Protein AF-A0A2V5PXQ7-F1 (afdb_monomer_lite)

pLDDT: mean 73.61, std 28.72, range [24.03, 98.81]

Structure (mmCIF, N/CA/C/O backbone):
data_AF-A0A2V5PXQ7-F1
#
_entry.id   AF-A0A2V5PXQ7-F1
#
loop_
_atom_site.group_PDB
_atom_site.id
_atom_site.type_symbol
_atom_site.label_atom_id
_atom_site.label_alt_id
_atom_site.label_comp_id
_atom_site.label_asym_id
_atom_site.label_entity_id
_atom_site.label_seq_id
_atom_site.pdbx_PDB_ins_code
_atom_site.Cartn_x
_atom_site.Cartn_y
_atom_site.Cartn_z
_atom_site.occupancy
_atom_site.B_iso_or_equiv
_atom_site.auth_seq_id
_atom_site.auth_comp_id
_atom_site.auth_asym_id
_atom_site.auth_atom_id
_atom_site.pdbx_PDB_model_num
ATOM 1 N N . MET A 1 1 ? -18.844 -42.428 31.764 1.00 41.22 1 MET A N 1
ATOM 2 C CA . MET A 1 1 ? -19.204 -41.141 32.398 1.00 41.22 1 MET A CA 1
ATOM 3 C C . MET A 1 1 ? -19.562 -40.160 31.299 1.00 41.22 1 MET A C 1
ATOM 5 O O . MET A 1 1 ? -18.718 -39.919 30.449 1.00 41.22 1 MET A O 1
ATOM 9 N N . VAL A 1 2 ? -20.794 -39.651 31.284 1.00 34.34 2 VAL A N 1
ATOM 10 C CA . VAL A 1 2 ? -21.227 -38.590 30.359 1.00 34.34 2 VAL A CA 1
ATOM 11 C C . VAL A 1 2 ? -21.441 -37.337 31.196 1.00 34.34 2 VAL A C 1
ATOM 13 O O . VAL A 1 2 ? -22.248 -37.352 32.122 1.00 34.34 2 VAL A O 1
ATOM 16 N N . THR A 1 3 ? -20.690 -36.277 30.917 1.00 42.94 3 THR A N 1
ATOM 17 C CA . THR A 1 3 ? -20.816 -34.994 31.610 1.00 42.94 3 THR A CA 1
ATOM 18 C C . THR A 1 3 ? -21.881 -34.145 30.922 1.00 42.94 3 THR A C 1
ATOM 20 O O . THR A 1 3 ? -21.721 -33.729 29.776 1.00 42.94 3 THR A O 1
ATOM 23 N N . ALA A 1 4 ? -22.988 -33.883 31.618 1.00 47.09 4 ALA A N 1
ATOM 24 C CA . ALA A 1 4 ? -23.991 -32.936 31.143 1.00 47.09 4 ALA A CA 1
ATOM 25 C C . ALA A 1 4 ? -23.417 -31.509 31.166 1.00 47.09 4 ALA A C 1
ATOM 27 O O . ALA A 1 4 ? -22.780 -31.102 32.139 1.00 47.09 4 ALA A O 1
ATOM 28 N N . SER A 1 5 ? -23.637 -30.743 30.096 1.00 48.09 5 SER A N 1
ATOM 29 C CA . SER A 1 5 ? -23.255 -29.328 30.048 1.00 48.09 5 SER A CA 1
ATOM 30 C C . SER A 1 5 ? -24.106 -28.499 31.025 1.00 48.09 5 SER A C 1
ATOM 32 O O . SER A 1 5 ? -25.290 -28.800 31.194 1.00 48.09 5 SER A O 1
ATOM 34 N N . PRO A 1 6 ? -23.547 -27.453 31.663 1.00 53.66 6 PRO A N 1
ATOM 35 C CA . PRO A 1 6 ? -24.292 -26.632 32.613 1.00 53.66 6 PRO A CA 1
ATOM 36 C C . PRO A 1 6 ? -25.431 -25.853 31.927 1.00 53.66 6 PRO A C 1
ATOM 38 O O . PRO A 1 6 ? -25.311 -25.496 30.750 1.00 53.66 6 PRO A O 1
ATOM 41 N N . PRO A 1 7 ? -26.530 -25.554 32.646 1.00 58.03 7 PRO A N 1
ATOM 42 C CA . PRO A 1 7 ? -27.666 -24.831 32.087 1.00 58.03 7 PRO A CA 1
ATOM 43 C C . PRO A 1 7 ? -27.275 -23.411 31.659 1.00 58.03 7 PRO A C 1
ATOM 45 O O . PRO A 1 7 ? -26.633 -22.662 32.398 1.00 58.03 7 PRO A O 1
ATOM 48 N N . VAL A 1 8 ? -27.692 -23.029 30.452 1.00 65.88 8 VAL A N 1
ATOM 49 C CA . VAL A 1 8 ? -27.420 -21.704 29.882 1.00 65.88 8 VAL A CA 1
ATOM 50 C C . VAL A 1 8 ? -28.308 -20.659 30.562 1.00 65.88 8 VAL A C 1
ATOM 52 O O . VAL A 1 8 ? -29.518 -20.842 30.671 1.00 65.88 8 VAL A O 1
ATOM 55 N N . SER A 1 9 ? -27.714 -19.545 31.002 1.00 64.44 9 SER A N 1
ATOM 56 C CA . SER A 1 9 ? -28.433 -18.491 31.731 1.00 64.44 9 SER A CA 1
ATOM 57 C C . SER A 1 9 ? -29.642 -17.939 30.944 1.00 64.44 9 SER A C 1
ATOM 59 O O . SER A 1 9 ? -29.495 -17.636 29.752 1.00 64.44 9 SER A O 1
ATOM 61 N N . PRO A 1 10 ? -30.809 -17.710 31.587 1.00 57.19 10 PRO A N 1
ATOM 62 C CA . PRO A 1 10 ? -31.999 -17.157 30.932 1.00 57.19 10 PRO A CA 1
ATOM 63 C C . PRO A 1 10 ? -31.755 -15.842 30.177 1.00 57.19 10 PRO A C 1
ATOM 65 O O . PRO A 1 10 ? -32.370 -15.600 29.139 1.00 57.19 10 PRO A O 1
ATOM 68 N N . SER A 1 11 ? -30.817 -15.007 30.638 1.00 53.56 11 SER A N 1
ATOM 69 C CA . SER A 1 11 ? -30.462 -13.743 29.976 1.00 53.56 11 SER A CA 1
ATOM 70 C C . SER A 1 11 ? -29.689 -13.927 28.661 1.00 53.56 11 SER A C 1
ATOM 72 O O . SER A 1 11 ? -29.746 -13.058 27.789 1.00 53.56 11 SER A O 1
ATOM 74 N N . VAL A 1 12 ? -29.019 -15.069 28.467 1.00 59.03 12 VAL A N 1
ATOM 75 C CA . VAL A 1 12 ? -28.386 -15.448 27.192 1.00 59.03 12 VAL A CA 1
ATOM 76 C C . VAL A 1 12 ? -29.443 -15.969 26.217 1.00 59.03 12 VAL A C 1
ATOM 78 O O . VAL A 1 12 ? -29.479 -15.537 25.065 1.00 59.03 12 VAL A O 1
ATOM 81 N N . VAL A 1 13 ? -30.362 -16.816 26.693 1.00 59.62 13 VAL A N 1
ATOM 82 C CA . VAL A 1 13 ? -31.487 -17.335 25.892 1.00 59.62 13 VAL A CA 1
ATOM 83 C C . VAL A 1 13 ? -32.386 -16.193 25.398 1.00 59.62 13 VAL A C 1
ATOM 85 O O . VAL A 1 13 ? -32.709 -16.127 24.211 1.00 59.62 13 VAL A O 1
ATOM 88 N N . ALA A 1 14 ? -32.709 -15.228 26.266 1.00 46.31 14 ALA A N 1
ATOM 89 C CA . ALA A 1 14 ? -33.484 -14.042 25.903 1.00 46.31 14 ALA A CA 1
ATOM 90 C C . ALA A 1 14 ? -32.808 -13.196 24.804 1.00 46.31 14 ALA A C 1
ATOM 92 O O . ALA A 1 14 ? -33.478 -12.747 23.872 1.00 46.31 14 ALA A O 1
ATOM 93 N N . ARG A 1 15 ? -31.477 -13.018 24.860 1.00 47.19 15 ARG A N 1
ATOM 94 C CA . ARG A 1 15 ? -30.721 -12.288 23.824 1.00 47.19 15 ARG A CA 1
ATOM 95 C C . ARG A 1 15 ? -30.743 -13.001 22.470 1.00 47.19 15 ARG A C 1
ATOM 97 O O . ARG A 1 15 ? -30.913 -12.336 21.452 1.00 47.19 15 ARG A O 1
ATOM 104 N N . ILE A 1 16 ? -30.629 -14.330 22.445 1.00 45.53 16 ILE A N 1
ATOM 105 C CA . ILE A 1 16 ? -30.695 -15.119 21.202 1.00 45.53 16 ILE A CA 1
ATOM 106 C C . ILE A 1 16 ? -32.089 -15.003 20.558 1.00 45.53 16 ILE A C 1
ATOM 108 O O . ILE A 1 16 ? -32.198 -14.745 19.357 1.00 45.53 16 ILE A O 1
ATOM 112 N N . LEU A 1 17 ? -33.157 -15.102 21.356 1.00 34.84 17 LEU A N 1
ATOM 113 C CA . LEU A 1 17 ? -34.539 -15.003 20.869 1.00 34.84 17 LEU A CA 1
ATOM 114 C C . LEU A 1 17 ? -34.908 -13.600 20.349 1.00 34.84 17 LEU A C 1
ATOM 116 O O . LEU A 1 17 ? -35.675 -13.487 19.391 1.00 34.84 17 LEU A O 1
ATOM 120 N N . MET A 1 18 ? -34.346 -12.527 20.920 1.00 47.41 18 MET A N 1
ATOM 121 C CA . MET A 1 18 ? -34.554 -11.164 20.403 1.00 47.41 18 MET A CA 1
ATOM 122 C C . MET A 1 18 ? -33.857 -10.909 19.058 1.00 47.41 18 MET A C 1
ATOM 124 O O . MET A 1 18 ? -34.363 -10.122 18.259 1.00 47.41 18 MET A O 1
ATOM 128 N N . ILE A 1 19 ? -32.733 -11.580 18.778 1.00 43.72 19 ILE A N 1
ATOM 129 C CA . ILE A 1 19 ? -32.011 -11.436 17.503 1.00 43.72 19 ILE A CA 1
ATOM 130 C C . ILE A 1 19 ? -32.806 -12.065 16.350 1.00 43.72 19 ILE A C 1
ATOM 132 O O . ILE A 1 19 ? -32.938 -11.451 15.292 1.00 43.72 19 ILE A O 1
ATOM 136 N N . GLN A 1 20 ? -33.398 -13.248 16.550 1.00 37.34 20 GLN A N 1
ATOM 137 C CA . GLN A 1 20 ? -34.147 -13.925 15.482 1.00 37.34 20 GLN A CA 1
ATOM 138 C C . GLN A 1 20 ? -35.477 -13.236 15.128 1.00 37.34 20 GLN A C 1
ATOM 140 O O . GLN A 1 20 ? -35.887 -13.268 13.969 1.00 37.34 20 GLN A O 1
ATOM 145 N N . LYS A 1 21 ? -36.124 -12.539 16.074 1.00 37.91 21 LYS A N 1
ATOM 146 C CA . LYS A 1 21 ? -37.401 -11.841 15.820 1.00 37.91 21 LYS A CA 1
ATOM 147 C C . LYS A 1 21 ? -37.302 -10.568 14.964 1.00 37.91 21 LYS A C 1
ATOM 149 O O . LYS A 1 21 ? -38.338 -10.060 14.556 1.00 37.91 21 LYS A O 1
ATOM 154 N N . ARG A 1 22 ? -36.103 -10.047 14.666 1.00 40.66 22 ARG A N 1
ATOM 155 C CA . ARG A 1 22 ? -35.923 -8.827 13.842 1.00 40.66 22 ARG A CA 1
ATOM 156 C C . ARG A 1 22 ? -35.666 -9.075 12.349 1.00 40.66 22 ARG A C 1
ATOM 158 O O . ARG A 1 22 ? -35.490 -8.112 11.612 1.00 40.66 22 ARG A O 1
ATOM 165 N N . ILE A 1 23 ? -35.636 -10.329 11.892 1.00 37.41 23 ILE A N 1
ATOM 166 C CA . ILE A 1 23 ? -35.283 -10.680 10.499 1.00 37.41 23 ILE A CA 1
ATOM 167 C C . ILE A 1 23 ? -36.521 -10.857 9.586 1.00 37.41 23 ILE A C 1
ATOM 169 O O . ILE A 1 23 ? -36.371 -11.039 8.381 1.00 37.41 23 ILE A O 1
ATOM 173 N N . VAL A 1 24 ? -37.752 -10.738 10.107 1.00 41.38 24 VAL A N 1
ATOM 174 C CA . VAL A 1 24 ? -38.989 -10.979 9.332 1.00 41.38 24 VAL A CA 1
ATOM 175 C C . VAL A 1 24 ? -39.979 -9.808 9.419 1.00 41.38 24 VAL A C 1
ATOM 177 O O . VAL A 1 24 ? -40.793 -9.778 10.330 1.00 41.38 24 VAL A O 1
ATOM 180 N N . THR A 1 25 ? -39.883 -8.885 8.448 1.00 33.81 25 THR A N 1
ATOM 181 C CA . THR A 1 25 ? -40.904 -7.961 7.866 1.00 33.81 25 THR A CA 1
ATOM 182 C C . THR A 1 25 ? -40.123 -7.010 6.937 1.00 33.81 25 THR A C 1
ATOM 184 O O . THR A 1 25 ? -39.241 -6.312 7.423 1.00 33.81 25 THR A O 1
ATOM 187 N N . CYS A 1 26 ? -40.179 -7.090 5.601 1.00 31.59 26 CYS A N 1
ATOM 188 C CA . CYS A 1 26 ? -41.296 -6.818 4.676 1.00 31.59 26 CYS A CA 1
ATOM 189 C C . CYS A 1 26 ? -41.720 -5.334 4.636 1.00 31.59 26 CYS A C 1
ATOM 191 O O . CYS A 1 26 ? -42.011 -4.772 5.685 1.00 31.59 26 CYS A O 1
ATOM 193 N N . GLY A 1 27 ? -41.833 -4.746 3.434 1.00 28.56 27 GLY A N 1
ATOM 194 C CA . GLY A 1 27 ? -42.639 -3.534 3.215 1.00 28.56 27 GLY A CA 1
ATOM 195 C C . GLY A 1 27 ? -41.963 -2.374 2.476 1.00 28.56 27 GLY A C 1
ATOM 196 O O . GLY A 1 27 ? -41.186 -1.620 3.047 1.00 28.56 27 GLY A O 1
ATOM 197 N N . THR A 1 28 ? -42.339 -2.217 1.211 1.00 35.16 28 THR A N 1
ATOM 198 C CA . THR A 1 28 ? -42.225 -1.043 0.328 1.00 35.16 28 THR A CA 1
ATOM 199 C C . THR A 1 28 ? -42.587 0.299 0.989 1.00 35.16 28 THR A C 1
ATOM 201 O O . THR A 1 28 ? -43.577 0.343 1.712 1.00 35.16 28 THR A O 1
ATOM 204 N N . LEU A 1 29 ? -41.925 1.404 0.602 1.00 27.78 29 LEU A N 1
ATOM 205 C CA . LEU A 1 29 ? -42.605 2.649 0.181 1.00 27.78 29 LEU A CA 1
ATOM 206 C C . LEU A 1 29 ? -41.650 3.680 -0.455 1.00 27.78 29 LEU A C 1
ATOM 208 O O . LEU A 1 29 ? -40.493 3.809 -0.066 1.00 27.78 29 LEU A O 1
ATOM 212 N N . LEU A 1 30 ? -42.173 4.402 -1.449 1.00 30.48 30 LEU A N 1
ATOM 213 C CA . LEU A 1 30 ? -41.569 5.579 -2.080 1.00 30.48 30 LEU A CA 1
ATOM 214 C C . LEU A 1 30 ? -41.866 6.833 -1.246 1.00 30.48 30 LEU A C 1
ATOM 216 O O . LEU A 1 30 ? -42.989 6.984 -0.768 1.00 30.48 30 LEU A O 1
ATOM 220 N N . SER A 1 31 ? -40.941 7.793 -1.207 1.00 28.67 31 SER A N 1
ATOM 221 C CA . SER A 1 31 ? -41.304 9.205 -1.037 1.00 28.67 31 SER A CA 1
ATOM 222 C C . SER A 1 31 ? -40.361 10.106 -1.829 1.00 28.67 31 SER A C 1
ATOM 224 O O . SER A 1 31 ? -39.140 10.024 -1.695 1.00 28.67 31 SER A O 1
ATOM 226 N N . VAL A 1 32 ? -40.959 10.956 -2.658 1.00 29.00 32 VAL A N 1
ATOM 227 C CA . VAL A 1 32 ? -40.297 12.002 -3.443 1.00 29.00 32 VAL A CA 1
ATOM 228 C C . VAL A 1 32 ? -39.808 13.102 -2.497 1.00 29.00 32 VAL A C 1
ATOM 230 O O . VAL A 1 32 ? -40.495 13.410 -1.527 1.00 29.00 32 VAL A O 1
ATOM 233 N N . PHE A 1 33 ? -38.661 13.711 -2.795 1.00 26.27 33 PHE A N 1
ATOM 234 C CA . PHE A 1 33 ? -38.266 14.993 -2.212 1.00 26.27 33 PHE A CA 1
ATOM 235 C C . PHE A 1 33 ? -37.989 15.990 -3.334 1.00 26.27 33 PHE A C 1
ATOM 237 O O . PHE A 1 33 ? -37.122 15.761 -4.179 1.00 26.27 33 PHE A O 1
ATOM 244 N N . GLU A 1 34 ? -38.748 17.082 -3.334 1.00 27.19 34 GLU A N 1
ATOM 245 C CA . GLU A 1 34 ? -38.460 18.270 -4.131 1.00 27.19 34 GLU A CA 1
ATOM 246 C C . GLU A 1 34 ? -37.192 18.949 -3.595 1.00 27.19 34 GLU A C 1
ATOM 248 O O . GLU A 1 34 ? -36.978 19.032 -2.383 1.00 27.19 34 GLU A O 1
ATOM 253 N N . LEU A 1 35 ? -36.349 19.440 -4.504 1.00 26.53 35 LEU A N 1
ATOM 254 C CA . LEU A 1 35 ? -35.232 20.324 -4.185 1.00 26.53 35 LEU A CA 1
ATOM 255 C C . LEU A 1 35 ? -35.630 21.743 -4.576 1.00 26.53 35 LEU A C 1
ATOM 257 O O . LEU A 1 35 ? -35.668 22.066 -5.762 1.00 26.53 35 LEU A O 1
ATOM 261 N N . ASP A 1 36 ? -35.911 22.575 -3.578 1.00 25.61 36 ASP A N 1
ATOM 262 C CA . ASP A 1 36 ? -36.144 24.000 -3.793 1.00 25.61 36 ASP A CA 1
ATOM 263 C C . ASP A 1 36 ? -34.803 24.750 -3.889 1.00 25.61 36 ASP A C 1
ATOM 265 O O . ASP A 1 36 ? -33.873 24.519 -3.108 1.00 25.61 36 ASP A O 1
ATOM 269 N N . MET A 1 37 ? -34.684 25.636 -4.877 1.00 25.22 37 MET A N 1
ATOM 270 C CA . MET A 1 37 ? -33.464 26.389 -5.170 1.00 25.22 37 MET A CA 1
ATOM 271 C C . MET A 1 37 ? -33.568 27.810 -4.617 1.00 25.22 37 MET A C 1
ATOM 273 O O . MET A 1 37 ? -34.287 28.637 -5.172 1.00 25.22 37 MET A O 1
ATOM 277 N N . SER A 1 38 ? -32.747 28.156 -3.620 1.00 26.97 38 SER A N 1
ATOM 278 C CA . SER A 1 38 ? -32.532 29.559 -3.237 1.00 26.97 38 SER A CA 1
ATOM 279 C C . SER A 1 38 ? -31.091 30.006 -3.505 1.00 26.97 38 SER A C 1
ATOM 281 O O . SER A 1 38 ? -30.119 29.535 -2.918 1.00 26.97 38 SER A O 1
ATOM 283 N N . PHE A 1 39 ? -30.967 30.925 -4.460 1.00 24.62 39 PHE A N 1
ATOM 284 C CA . PHE A 1 39 ? -29.721 31.491 -4.971 1.00 24.62 39 PHE A CA 1
ATOM 285 C C . PHE A 1 39 ? -29.444 32.825 -4.262 1.00 24.62 39 PHE A C 1
ATOM 287 O O . PHE A 1 39 ? -30.279 33.726 -4.338 1.00 24.62 39 PHE A O 1
ATOM 294 N N . GLN A 1 40 ? -28.283 33.003 -3.618 1.00 29.81 40 GLN A N 1
ATOM 295 C CA . GLN A 1 40 ? -27.845 34.323 -3.137 1.00 29.81 40 GLN A CA 1
ATOM 296 C C . GLN A 1 40 ? -26.360 34.593 -3.422 1.00 29.81 40 GLN A C 1
ATOM 298 O O . GLN A 1 40 ? -25.488 33.759 -3.195 1.00 29.81 40 GLN A O 1
ATOM 303 N N . ASN A 1 41 ? -26.099 35.795 -3.945 1.00 28.45 41 ASN A N 1
ATOM 304 C CA . ASN A 1 41 ? -24.781 36.305 -4.325 1.00 28.45 41 ASN A CA 1
ATOM 305 C C . ASN A 1 41 ? -24.040 36.937 -3.135 1.00 28.45 41 ASN A C 1
ATOM 307 O O . ASN A 1 41 ? -24.652 37.642 -2.336 1.00 28.45 41 ASN A O 1
ATOM 311 N N . GLY A 1 42 ? -22.706 36.831 -3.117 1.00 28.62 42 GLY A N 1
ATOM 312 C CA . GLY A 1 42 ? -21.849 37.606 -2.211 1.00 28.62 42 GLY A CA 1
ATOM 313 C C . GLY A 1 42 ? -20.370 37.639 -2.624 1.00 28.62 42 GLY A C 1
ATOM 314 O O . GLY A 1 42 ? -19.662 36.647 -2.500 1.00 28.62 42 GLY A O 1
ATOM 315 N N . ARG A 1 43 ? -19.888 38.803 -3.083 1.00 25.89 43 ARG A N 1
ATOM 316 C CA . ARG A 1 43 ? -18.465 39.227 -2.990 1.00 25.89 43 ARG A CA 1
ATOM 317 C C . ARG A 1 43 ? -18.308 39.921 -1.607 1.00 25.89 43 ARG A C 1
ATOM 319 O O . ARG A 1 43 ? -19.326 40.348 -1.082 1.00 25.89 43 ARG A O 1
ATOM 326 N N . THR A 1 44 ? -17.183 40.140 -0.921 1.00 26.59 44 THR A N 1
ATOM 327 C CA . THR A 1 44 ? -15.718 40.145 -1.158 1.00 26.59 44 THR A CA 1
ATOM 328 C C . THR A 1 44 ? -15.011 39.541 0.099 1.00 26.59 44 THR A C 1
ATOM 330 O O . THR A 1 44 ? -15.698 38.975 0.937 1.00 26.59 44 THR A O 1
ATOM 333 N N . THR A 1 45 ? -13.691 39.549 0.367 1.00 25.72 45 THR A N 1
ATOM 334 C CA . THR A 1 45 ? -12.490 40.222 -0.195 1.00 25.72 45 THR A CA 1
ATOM 335 C C . THR A 1 45 ? -11.228 39.380 0.103 1.00 25.72 45 THR A C 1
ATOM 337 O O . THR A 1 45 ? -11.288 38.446 0.896 1.00 25.72 45 THR A O 1
ATOM 340 N N . ALA A 1 46 ? -10.065 39.722 -0.469 1.00 26.34 46 ALA A N 1
ATOM 341 C CA . ALA A 1 46 ? -8.778 39.109 -0.111 1.00 26.34 46 ALA A CA 1
ATOM 342 C C . ALA A 1 46 ? -8.126 39.751 1.134 1.00 26.34 46 ALA A C 1
ATOM 344 O O . ALA A 1 46 ? -8.114 40.974 1.258 1.00 26.34 46 ALA A O 1
ATOM 345 N N . LEU A 1 47 ? -7.473 38.938 1.975 1.00 26.17 47 LEU A N 1
ATOM 346 C CA . LEU A 1 47 ? -6.436 39.368 2.925 1.00 26.17 47 LEU A CA 1
ATOM 347 C C . LEU A 1 47 ? -5.180 38.493 2.760 1.00 26.17 47 LEU A C 1
ATOM 349 O O . LEU A 1 47 ? -5.265 37.343 2.331 1.00 26.17 47 LEU A O 1
ATOM 353 N N . ARG A 1 48 ? -3.998 39.044 3.063 1.00 24.03 48 ARG A N 1
ATOM 354 C CA . ARG A 1 48 ? -2.689 38.423 2.784 1.00 24.03 48 ARG A CA 1
ATOM 355 C C . ARG A 1 48 ? -1.822 38.331 4.048 1.00 24.03 48 ARG A C 1
ATOM 357 O O . ARG A 1 48 ? -1.629 39.354 4.692 1.00 24.03 48 ARG A O 1
ATOM 364 N N . LYS A 1 49 ? -1.139 37.178 4.193 1.00 25.86 49 LYS A N 1
ATOM 365 C CA . LYS A 1 49 ? 0.149 36.945 4.905 1.00 25.86 49 LYS A CA 1
ATOM 366 C C . LYS A 1 49 ? 0.152 36.980 6.456 1.00 25.86 49 LYS A C 1
ATOM 368 O O . LYS A 1 49 ? -0.728 37.610 7.027 1.00 25.86 49 LYS A O 1
ATOM 373 N N . PRO A 1 50 ? 1.212 36.450 7.127 1.00 33.28 50 PRO A N 1
ATOM 374 C CA . PRO A 1 50 ? 2.228 35.454 6.703 1.00 33.28 50 PRO A CA 1
ATOM 375 C C . PRO A 1 50 ? 2.468 34.296 7.717 1.00 33.28 50 PRO A C 1
ATOM 377 O O . PRO A 1 50 ? 1.969 34.322 8.834 1.00 33.28 50 PRO A O 1
ATOM 380 N N . GLY A 1 51 ? 3.315 33.326 7.337 1.00 26.70 51 GLY A N 1
ATOM 381 C CA . GLY A 1 51 ? 3.851 32.249 8.197 1.00 26.70 51 GLY A CA 1
ATOM 382 C C . GLY A 1 51 ? 4.052 30.969 7.377 1.00 26.70 51 GLY A C 1
ATOM 383 O O . GLY A 1 51 ? 3.109 30.220 7.179 1.00 26.70 51 GLY A O 1
ATOM 384 N N . VAL A 1 52 ? 5.150 30.811 6.631 1.00 27.58 52 VAL A N 1
ATOM 385 C CA . VAL A 1 52 ? 6.439 30.269 7.114 1.00 27.58 52 VAL A CA 1
ATOM 386 C C . VAL A 1 52 ? 6.252 28.964 7.896 1.00 27.58 52 VAL A C 1
ATOM 388 O O . VAL A 1 52 ? 6.073 28.977 9.107 1.00 27.58 52 VAL A O 1
ATOM 391 N N . PHE A 1 53 ? 6.355 27.850 7.175 1.00 27.69 53 PHE A N 1
ATOM 392 C CA . PHE A 1 53 ? 6.849 26.582 7.701 1.00 27.69 53 PHE A CA 1
ATOM 393 C C . PHE A 1 53 ? 7.948 26.112 6.748 1.00 27.69 53 PHE A C 1
ATOM 395 O O . PHE A 1 53 ? 7.775 26.161 5.528 1.00 27.69 53 PHE A O 1
ATOM 402 N N . GLU A 1 54 ? 9.100 25.745 7.298 1.00 28.23 54 GLU A N 1
ATOM 403 C CA . GLU A 1 54 ? 10.262 25.335 6.514 1.00 28.23 54 GLU A CA 1
ATOM 404 C C . GLU A 1 54 ? 10.045 23.917 5.974 1.00 28.23 54 GLU A C 1
ATOM 406 O O . GLU A 1 54 ? 9.661 23.007 6.709 1.00 28.23 54 GLU A O 1
ATOM 411 N N . GLY A 1 55 ? 10.259 23.733 4.670 1.00 27.50 55 GLY A N 1
ATOM 412 C CA . GLY A 1 55 ? 10.150 22.421 4.040 1.00 27.50 55 GLY A CA 1
ATOM 413 C C . GLY A 1 55 ? 11.297 21.511 4.474 1.00 27.50 55 GLY A C 1
ATOM 414 O O . GLY A 1 55 ? 12.455 21.927 4.475 1.00 27.50 55 GLY A O 1
ATOM 415 N N . CYS A 1 56 ? 10.989 20.256 4.804 1.00 32.28 56 CYS A N 1
ATOM 416 C CA . CYS A 1 56 ? 12.013 19.265 5.114 1.00 32.28 56 CYS A CA 1
ATOM 417 C C . CYS A 1 56 ? 12.802 18.918 3.836 1.00 32.28 56 CYS A C 1
ATOM 419 O O . CYS A 1 56 ? 12.270 18.330 2.893 1.00 32.28 56 CYS A O 1
ATOM 421 N N . CYS A 1 57 ? 14.070 19.327 3.775 1.00 33.66 57 CYS A N 1
ATOM 422 C CA . CYS A 1 57 ? 14.923 19.143 2.602 1.00 33.66 57 CYS A CA 1
ATOM 423 C C . CYS A 1 57 ? 15.488 17.717 2.508 1.00 33.66 57 CYS A C 1
ATOM 425 O O . CYS A 1 57 ? 16.634 17.472 2.877 1.00 33.66 57 CYS A O 1
ATOM 427 N N . CYS A 1 58 ? 14.718 16.804 1.914 1.00 35.94 58 CYS A N 1
ATOM 428 C CA . CYS A 1 58 ? 15.197 15.495 1.450 1.00 35.94 58 CYS A CA 1
ATOM 429 C C . CYS A 1 58 ? 14.997 15.320 -0.067 1.00 35.94 58 CYS A C 1
ATOM 431 O O . CYS A 1 58 ? 14.501 14.297 -0.523 1.00 35.94 58 CYS A O 1
ATOM 433 N N . ARG A 1 59 ? 15.381 16.326 -0.869 1.00 36.56 59 ARG A N 1
ATOM 434 C CA . ARG A 1 59 ? 15.433 16.213 -2.339 1.00 36.56 59 ARG A CA 1
ATOM 435 C C . ARG A 1 59 ? 16.885 16.156 -2.826 1.00 36.56 59 ARG A C 1
ATOM 437 O O . ARG A 1 59 ? 17.636 17.079 -2.502 1.00 36.56 59 ARG A O 1
ATOM 444 N N . PRO A 1 60 ? 17.293 15.149 -3.623 1.00 33.25 60 PRO A N 1
ATOM 445 C CA . PRO A 1 60 ? 18.583 15.183 -4.302 1.00 33.25 60 PRO A CA 1
ATOM 446 C C . PRO A 1 60 ? 18.647 16.359 -5.294 1.00 33.25 60 PRO A C 1
ATOM 448 O O . PRO A 1 60 ? 17.652 16.751 -5.911 1.00 33.25 60 PRO A O 1
ATOM 451 N N . VAL A 1 61 ? 19.831 16.961 -5.419 1.00 31.94 61 VAL A N 1
ATOM 452 C CA . VAL A 1 61 ? 20.044 18.208 -6.169 1.00 31.94 61 VAL A CA 1
ATOM 453 C C . VAL A 1 61 ? 19.974 17.958 -7.680 1.00 31.94 61 VAL A C 1
ATOM 455 O O . VAL A 1 61 ? 20.796 17.229 -8.232 1.00 31.94 61 VAL A O 1
ATOM 458 N N . ARG A 1 62 ? 19.031 18.611 -8.373 1.00 35.06 62 ARG A N 1
ATOM 459 C CA . ARG A 1 62 ? 18.935 18.587 -9.845 1.00 35.06 62 ARG A CA 1
ATOM 460 C C . ARG A 1 62 ? 19.920 19.581 -10.489 1.00 35.06 62 ARG A C 1
ATOM 462 O O . ARG A 1 62 ? 19.925 20.746 -10.087 1.00 35.06 62 ARG A O 1
ATOM 469 N N . PRO A 1 63 ? 20.675 19.201 -11.539 1.00 29.59 63 PRO A N 1
ATOM 470 C CA . PRO A 1 63 ? 21.328 20.159 -12.430 1.00 29.59 63 PRO A CA 1
ATOM 471 C C . PRO A 1 63 ? 20.286 20.895 -13.288 1.00 29.59 63 PRO A C 1
ATOM 473 O O . PRO A 1 63 ? 19.277 20.316 -13.691 1.00 29.59 63 PRO A O 1
ATOM 476 N N . ALA A 1 64 ? 20.531 22.167 -13.604 1.00 28.28 64 ALA A N 1
ATOM 477 C CA . ALA A 1 64 ? 19.631 22.951 -14.447 1.00 28.28 64 ALA A CA 1
ATOM 478 C C . ALA A 1 64 ? 19.759 22.568 -15.935 1.00 28.28 64 ALA A C 1
ATOM 480 O O . ALA A 1 64 ? 20.860 22.580 -16.485 1.00 28.28 64 ALA A O 1
ATOM 481 N N . SER A 1 65 ? 18.634 22.316 -16.610 1.00 34.59 65 SER A N 1
ATOM 482 C CA . SER A 1 65 ? 18.562 22.176 -18.071 1.00 34.59 65 SER A CA 1
ATOM 483 C C . SER A 1 65 ? 17.662 23.251 -18.694 1.00 34.59 65 SER A C 1
ATOM 485 O O . SER A 1 65 ? 16.758 23.803 -18.061 1.00 34.59 65 SER A O 1
ATOM 487 N N . GLN A 1 66 ? 17.983 23.635 -19.930 1.00 32.31 66 GLN A N 1
ATOM 488 C CA . GLN A 1 66 ? 17.450 24.838 -20.571 1.00 32.31 66 GLN A CA 1
ATOM 489 C C . GLN A 1 66 ? 16.036 24.630 -21.132 1.00 32.31 66 GLN A C 1
ATOM 491 O O . GLN A 1 66 ? 15.744 23.620 -21.772 1.00 32.31 66 GLN A O 1
ATOM 496 N N . ARG A 1 67 ? 15.166 25.632 -20.949 1.00 30.58 67 ARG A N 1
ATOM 497 C CA . ARG A 1 67 ? 13.808 25.645 -21.515 1.00 30.58 67 ARG A CA 1
ATOM 498 C C . ARG A 1 67 ? 13.855 25.702 -23.047 1.00 30.58 67 ARG A C 1
ATOM 500 O O . ARG A 1 67 ? 14.509 26.580 -23.604 1.00 30.58 67 ARG A O 1
ATOM 507 N N . ARG A 1 68 ? 13.061 24.859 -23.713 1.00 31.98 68 ARG A N 1
ATOM 508 C CA . ARG A 1 68 ? 12.575 25.101 -25.083 1.00 31.98 68 ARG A CA 1
ATOM 509 C C . ARG A 1 68 ? 11.066 25.342 -25.059 1.00 31.98 68 ARG A C 1
ATOM 511 O O . ARG A 1 68 ? 10.367 24.832 -24.189 1.00 31.98 68 ARG A O 1
ATOM 518 N N . LEU A 1 69 ? 10.606 26.187 -25.978 1.00 29.64 69 LEU A N 1
ATOM 519 C CA . LEU A 1 69 ? 9.209 26.604 -26.107 1.00 29.64 69 LEU A CA 1
ATOM 520 C C . LEU A 1 69 ? 8.374 25.506 -26.798 1.00 29.64 69 LEU A C 1
ATOM 522 O O . LEU A 1 69 ? 8.923 24.790 -27.637 1.00 29.64 69 LEU A O 1
ATOM 526 N N . PRO A 1 70 ? 7.073 25.372 -26.479 1.00 32.19 70 PRO A N 1
ATOM 527 C CA . PRO A 1 70 ? 6.191 24.414 -27.141 1.00 32.19 70 PRO A CA 1
ATOM 528 C C . PRO A 1 70 ? 5.783 24.877 -28.548 1.00 32.19 70 PRO A C 1
ATOM 530 O O . PRO A 1 70 ? 5.634 26.072 -28.806 1.00 32.19 70 PRO A O 1
ATOM 533 N N . VAL A 1 71 ? 5.554 23.907 -29.434 1.00 30.30 71 VAL A N 1
ATOM 534 C CA . VAL A 1 71 ? 4.952 24.083 -30.768 1.00 30.30 71 VAL A CA 1
ATOM 535 C C . VAL A 1 71 ? 3.479 23.631 -30.692 1.00 30.30 71 VAL A C 1
ATOM 537 O O . VAL A 1 71 ? 3.206 22.691 -29.941 1.00 30.30 71 VAL A O 1
ATOM 540 N N . PRO A 1 72 ? 2.518 24.275 -31.388 1.00 30.69 72 PRO A N 1
ATOM 541 C CA . PRO A 1 72 ? 1.099 23.929 -31.270 1.00 30.69 72 PRO A CA 1
ATOM 542 C C . PRO A 1 72 ? 0.754 22.564 -31.879 1.00 30.69 72 PRO A C 1
ATOM 544 O O . PRO A 1 72 ? 1.406 22.112 -32.818 1.00 30.69 72 PRO A O 1
ATOM 547 N N . VAL A 1 73 ? -0.315 21.951 -31.369 1.00 31.16 73 VAL A N 1
ATOM 548 C CA . VAL A 1 73 ? -0.909 20.704 -31.875 1.00 31.16 73 VAL A CA 1
ATOM 549 C C . VAL A 1 73 ? -2.276 21.035 -32.476 1.00 31.16 73 VAL A C 1
ATOM 551 O O . VAL A 1 73 ? -3.063 21.738 -31.839 1.00 31.16 73 VAL A O 1
ATOM 554 N N . GLU A 1 74 ? -2.560 20.547 -33.683 1.00 27.34 74 GLU A N 1
ATOM 555 C CA . GLU A 1 74 ? -3.890 20.654 -34.298 1.00 27.34 74 GLU A CA 1
ATOM 556 C C . GLU A 1 74 ? -4.845 19.595 -33.729 1.00 27.34 74 GLU A C 1
ATOM 558 O O . GLU A 1 74 ? -4.433 18.493 -33.367 1.00 27.34 74 GLU A O 1
ATOM 563 N N . ALA A 1 75 ? -6.127 19.943 -33.618 1.00 28.23 75 ALA A N 1
ATOM 564 C CA . ALA A 1 75 ? -7.140 19.103 -32.991 1.00 28.23 75 ALA A CA 1
ATOM 565 C C . ALA A 1 7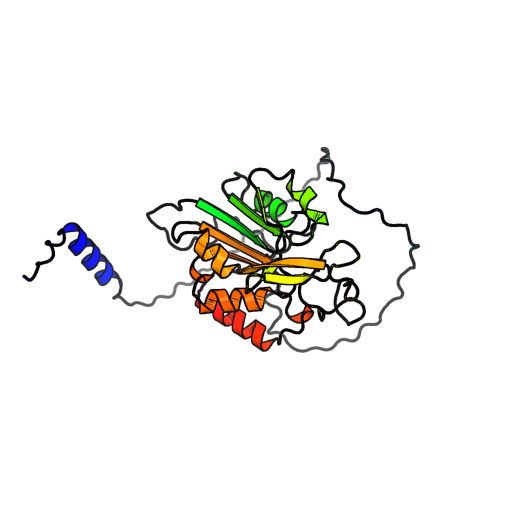5 ? -8.091 18.503 -34.032 1.00 28.23 75 ALA A C 1
ATOM 567 O O . ALA A 1 75 ? -8.761 19.247 -34.746 1.00 28.23 75 ALA A O 1
ATOM 568 N N . GLU A 1 76 ? -8.235 17.176 -34.039 1.00 27.61 76 GLU A N 1
ATOM 569 C CA . GLU A 1 76 ? -9.352 16.502 -34.705 1.00 27.61 76 GLU A CA 1
ATOM 570 C C . GLU A 1 76 ? -10.334 15.925 -33.681 1.00 27.61 76 GLU A C 1
ATOM 572 O O . GLU A 1 76 ? -9.966 15.260 -32.712 1.00 27.61 76 GLU A O 1
ATOM 577 N N . SER A 1 77 ? -11.616 16.205 -33.901 1.00 29.52 77 SER A N 1
ATOM 578 C CA . SER A 1 77 ? -12.725 15.730 -33.079 1.00 29.52 77 SER A CA 1
ATOM 579 C C . SER A 1 77 ? -13.203 14.355 -33.537 1.00 29.52 77 SER A C 1
ATOM 581 O O . SER A 1 77 ? -13.475 14.180 -34.724 1.00 29.52 77 SER A O 1
ATOM 583 N N . ASN A 1 78 ? -13.470 13.435 -32.606 1.00 31.23 78 ASN A N 1
ATOM 584 C CA . ASN A 1 78 ? -14.402 12.338 -32.870 1.00 31.23 78 ASN A CA 1
ATOM 585 C C . ASN A 1 78 ? -15.293 12.026 -31.660 1.00 31.23 78 ASN A C 1
ATOM 587 O O . ASN A 1 78 ? -14.826 11.894 -30.531 1.00 31.23 78 ASN A O 1
ATOM 591 N N . ASN A 1 79 ? -16.598 11.929 -31.926 1.00 34.03 79 ASN A N 1
ATOM 592 C CA . ASN A 1 79 ? -17.643 11.673 -30.936 1.00 34.03 79 ASN A CA 1
ATOM 593 C C . ASN A 1 79 ? -17.803 10.170 -30.671 1.00 34.03 79 ASN A C 1
ATOM 595 O O . ASN A 1 79 ? -17.843 9.387 -31.618 1.00 34.03 79 ASN A O 1
ATOM 599 N N . GLY A 1 80 ? -18.053 9.791 -29.410 1.00 28.58 80 GLY A N 1
ATOM 600 C CA . GLY A 1 80 ? -18.734 8.528 -29.097 1.00 28.58 80 GLY A CA 1
ATOM 601 C C . GLY A 1 80 ? -18.269 7.781 -27.844 1.00 28.58 80 GLY A C 1
ATOM 602 O O . GLY A 1 80 ? -17.439 6.884 -27.951 1.00 28.58 80 GLY A O 1
ATOM 603 N N . SER A 1 81 ? -18.868 8.076 -26.678 1.00 33.66 81 SER A N 1
ATOM 604 C CA . SER A 1 81 ? -19.335 7.079 -25.674 1.00 33.66 81 SER A CA 1
ATOM 605 C C . SER A 1 81 ? -19.769 7.729 -24.340 1.00 33.66 81 SER A C 1
ATOM 607 O O . SER A 1 81 ? -19.078 7.659 -23.325 1.00 33.66 81 SER A O 1
ATOM 609 N N . ASP A 1 82 ? -20.970 8.316 -24.306 1.00 37.81 82 ASP A N 1
ATOM 610 C CA . ASP A 1 82 ? -21.529 9.059 -23.153 1.00 37.81 82 ASP A CA 1
ATOM 611 C C . ASP A 1 82 ? -22.023 8.195 -21.962 1.00 37.81 82 ASP A C 1
ATOM 613 O O . ASP A 1 82 ? -23.049 8.477 -21.348 1.00 37.81 82 ASP A O 1
ATOM 617 N N . LEU A 1 83 ? -21.318 7.111 -21.610 1.00 37.03 83 LEU A N 1
ATOM 618 C CA . LEU A 1 83 ? -21.719 6.214 -20.505 1.00 37.03 83 LEU A CA 1
ATOM 619 C C . LEU A 1 83 ? -20.605 5.844 -19.507 1.00 37.03 83 LEU A C 1
ATOM 621 O O . LEU A 1 83 ? -20.840 5.032 -18.614 1.00 37.03 83 LEU A O 1
ATOM 625 N N . VAL A 1 84 ? -19.413 6.446 -19.613 1.00 37.41 84 VAL A N 1
ATOM 626 C CA . VAL A 1 84 ? -18.276 6.184 -18.692 1.00 37.41 84 VAL A CA 1
ATOM 627 C C . VAL A 1 84 ? -17.780 7.454 -17.971 1.00 37.41 84 VAL A C 1
ATOM 629 O O . VAL A 1 84 ? -17.109 7.371 -16.946 1.00 37.41 84 VAL A O 1
ATOM 632 N N . SER A 1 85 ? -18.165 8.647 -18.435 1.00 31.61 85 SER A N 1
ATOM 633 C CA . SER A 1 85 ? -17.668 9.946 -17.941 1.00 31.61 85 SER A CA 1
ATOM 634 C C . SER A 1 85 ? -18.157 10.358 -16.540 1.00 31.61 85 SER A C 1
ATOM 636 O O . SER A 1 85 ? -17.626 11.301 -15.952 1.00 31.61 85 SER A O 1
ATOM 638 N N . SER A 1 86 ? -19.143 9.662 -15.968 1.00 33.06 86 SER A N 1
ATOM 639 C CA . SER A 1 86 ? -19.794 10.025 -14.700 1.00 33.06 86 SER A CA 1
ATOM 640 C C . SER A 1 86 ? -19.065 9.566 -13.426 1.00 33.06 86 SER A C 1
ATOM 642 O O . SER A 1 86 ? -19.528 9.876 -12.330 1.00 33.06 86 SER A O 1
ATOM 644 N N . PHE A 1 87 ? -17.919 8.879 -13.535 1.00 40.22 87 PHE A N 1
ATOM 645 C CA . PHE A 1 87 ? -17.184 8.329 -12.381 1.00 40.22 87 PHE A CA 1
ATOM 646 C C . PHE A 1 87 ? -15.907 9.086 -11.964 1.00 40.22 87 PHE A C 1
ATOM 648 O O . PHE A 1 87 ? -15.276 8.689 -10.992 1.00 40.22 87 PHE A O 1
ATOM 655 N N . GLN A 1 88 ? -15.535 10.190 -12.625 1.00 37.97 88 GLN A N 1
ATOM 656 C CA . GLN A 1 88 ? -14.271 10.912 -12.355 1.00 37.97 88 GLN A CA 1
ATOM 657 C C . GLN A 1 88 ? -14.422 12.318 -11.736 1.00 37.97 88 GLN A C 1
ATOM 659 O O . GLN A 1 88 ? -13.482 13.111 -11.766 1.00 37.97 88 GLN A O 1
ATOM 664 N N . ARG A 1 89 ? -15.582 12.671 -11.160 1.00 35.47 89 ARG A N 1
ATOM 665 C CA . ARG A 1 89 ? -15.762 13.961 -10.456 1.00 35.47 89 ARG A CA 1
ATOM 666 C C . ARG A 1 89 ? -16.528 13.836 -9.141 1.00 35.47 89 ARG A C 1
ATOM 668 O O . ARG A 1 89 ? -17.698 14.192 -9.051 1.00 35.47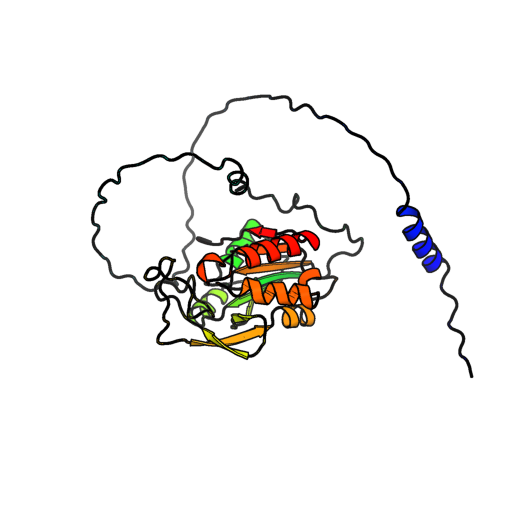 89 ARG A O 1
ATOM 675 N N . ALA A 1 90 ? -15.809 13.421 -8.102 1.00 31.88 90 ALA A N 1
ATOM 676 C CA . ALA A 1 90 ? -16.210 13.594 -6.705 1.00 31.88 90 ALA A CA 1
ATOM 677 C C . ALA A 1 90 ? -15.028 14.073 -5.836 1.00 31.88 90 ALA A C 1
ATOM 679 O O . ALA A 1 90 ? -14.806 13.580 -4.734 1.00 31.88 90 ALA A O 1
ATOM 680 N N . SER A 1 91 ? -14.263 15.055 -6.327 1.00 39.91 91 SER A N 1
ATOM 681 C CA . SER A 1 91 ? -13.194 15.722 -5.569 1.00 39.91 91 SER A CA 1
ATOM 682 C C . SER A 1 91 ? -13.770 16.689 -4.526 1.00 39.91 91 SER A C 1
ATOM 684 O O . SER A 1 91 ? -13.640 17.905 -4.644 1.00 39.91 91 SER A O 1
ATOM 686 N N . PHE A 1 92 ? -14.412 16.141 -3.497 1.00 35.56 92 PHE A N 1
ATOM 687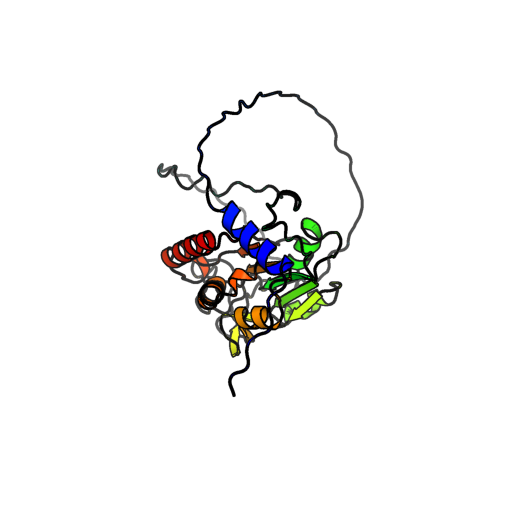 C CA . PHE A 1 92 ? -14.754 16.852 -2.269 1.00 35.56 92 PHE A CA 1
ATOM 688 C C . PHE A 1 92 ? -14.285 16.017 -1.075 1.00 35.56 92 PHE A C 1
ATOM 690 O O . PHE A 1 92 ? -14.561 14.816 -1.042 1.00 35.56 92 PHE A O 1
ATOM 697 N N . PRO A 1 93 ? -13.604 16.612 -0.077 1.00 40.47 93 PRO A N 1
ATOM 698 C CA . PRO A 1 93 ? -13.310 15.908 1.158 1.00 40.47 93 PRO A CA 1
ATOM 699 C C . PRO A 1 93 ? -14.634 15.663 1.885 1.00 40.47 93 PRO A C 1
ATOM 701 O O . PRO A 1 93 ? -15.200 16.572 2.490 1.00 40.47 93 PRO A O 1
ATOM 704 N N . ILE A 1 94 ? -15.144 14.434 1.800 1.00 40.12 94 ILE A N 1
ATOM 705 C CA . ILE A 1 94 ? -16.243 13.968 2.645 1.00 40.12 94 ILE A CA 1
ATOM 706 C C . ILE A 1 94 ? -15.710 14.034 4.083 1.00 40.12 94 ILE A C 1
ATOM 708 O O . ILE A 1 94 ? -14.777 13.288 4.395 1.00 40.12 94 ILE A O 1
ATOM 712 N N . PRO A 1 95 ? -16.218 14.930 4.953 1.00 41.38 95 PRO A N 1
ATOM 713 C CA . PRO A 1 95 ? -15.720 15.011 6.318 1.00 41.38 95 PRO A CA 1
ATOM 714 C C . PRO A 1 95 ? -15.925 13.656 6.999 1.00 41.38 95 PRO A C 1
ATOM 716 O O . PRO A 1 95 ? -16.941 12.999 6.791 1.00 41.38 95 PRO A O 1
ATOM 719 N N . PHE A 1 96 ? -14.973 13.223 7.825 1.00 46.75 96 PHE A N 1
ATOM 720 C CA . PHE A 1 96 ? -14.979 11.876 8.420 1.00 46.75 96 PHE A CA 1
ATOM 721 C C . PHE A 1 96 ? -16.288 11.537 9.170 1.00 46.75 96 PHE A C 1
ATOM 723 O O . PHE A 1 96 ? -16.677 10.375 9.258 1.00 46.75 96 PHE A O 1
ATOM 730 N N . SER A 1 97 ? -17.012 12.557 9.647 1.00 44.72 97 SER A N 1
ATOM 731 C CA . SER A 1 97 ? -18.342 12.464 10.261 1.00 44.72 97 SER A CA 1
ATOM 732 C C . SER A 1 97 ? -19.482 12.020 9.328 1.00 44.72 97 SER A C 1
ATOM 734 O O . SER A 1 97 ? -20.533 11.627 9.832 1.00 44.72 97 SER A O 1
ATOM 736 N N . SER A 1 98 ? -19.316 12.079 8.002 1.00 37.88 98 SER A N 1
ATOM 737 C CA . SER A 1 98 ? -20.339 11.709 7.010 1.00 37.88 98 SER A CA 1
ATOM 738 C C . SER A 1 98 ? -20.009 10.456 6.193 1.00 37.88 98 SER A C 1
ATOM 740 O O . SER A 1 98 ? -20.832 10.023 5.383 1.00 37.88 98 SER A O 1
ATOM 742 N N . ILE A 1 99 ? -18.872 9.801 6.448 1.00 50.06 99 ILE A N 1
ATOM 743 C CA . ILE A 1 99 ? -18.640 8.437 5.963 1.00 50.06 99 ILE A CA 1
ATOM 744 C C . ILE A 1 99 ? -19.507 7.486 6.814 1.00 50.06 99 ILE A C 1
ATOM 746 O O . ILE A 1 99 ? -19.364 7.479 8.039 1.00 50.06 99 ILE A O 1
ATOM 750 N N . PRO A 1 100 ? -20.420 6.683 6.228 1.00 37.56 100 PRO A N 1
ATOM 751 C CA . PRO A 1 100 ? -21.360 5.870 6.998 1.00 37.56 100 PRO A CA 1
ATOM 752 C C . PRO A 1 100 ? -20.640 4.744 7.754 1.00 37.56 100 PRO A C 1
ATOM 754 O O . PRO A 1 100 ? -20.393 3.656 7.223 1.00 37.56 100 PRO A O 1
ATOM 757 N N . MET A 1 101 ? -20.326 5.022 9.022 1.00 43.94 101 MET A N 1
ATOM 758 C CA . MET A 1 101 ? -19.612 4.132 9.932 1.00 43.94 101 MET A CA 1
ATOM 759 C C . MET A 1 101 ? -20.309 2.769 10.015 1.00 43.94 101 MET A C 1
ATOM 761 O O . MET A 1 101 ? -21.457 2.641 10.456 1.00 43.94 101 MET A O 1
ATOM 765 N N . ARG A 1 102 ? -19.612 1.724 9.560 1.00 47.19 102 ARG A N 1
ATOM 766 C CA . ARG A 1 102 ? -20.157 0.367 9.531 1.00 47.19 102 ARG A CA 1
ATOM 767 C C . ARG A 1 102 ? -20.319 -0.180 10.937 1.00 47.19 102 ARG A C 1
ATOM 769 O O . ARG A 1 102 ? -19.330 -0.415 11.616 1.00 47.19 102 ARG A O 1
ATOM 776 N N . TYR A 1 103 ? -21.574 -0.483 11.267 1.00 44.94 103 TYR A N 1
ATOM 777 C CA . TYR A 1 103 ? -22.046 -0.877 12.591 1.00 44.94 103 TYR A CA 1
ATOM 778 C C . TYR A 1 103 ? -21.810 0.207 13.649 1.00 44.94 103 TYR A C 1
ATOM 780 O O . TYR A 1 103 ? -20.686 0.480 14.050 1.00 44.94 103 TYR A O 1
ATOM 788 N N . HIS A 1 104 ? -22.906 0.702 14.230 1.00 44.34 104 HIS A N 1
ATOM 789 C CA . HIS A 1 104 ? -22.883 1.072 15.644 1.00 44.34 104 HIS A CA 1
ATOM 790 C C . HIS A 1 104 ? -22.652 -0.214 16.450 1.00 44.34 104 HIS A C 1
ATOM 792 O O . HIS A 1 104 ? -23.593 -0.862 16.918 1.00 44.34 104 HIS A O 1
ATOM 798 N N . SER A 1 105 ? -21.394 -0.635 16.566 1.00 48.97 105 SER A N 1
ATOM 799 C CA . SER A 1 105 ? -21.012 -1.599 17.579 1.00 48.97 105 SER A CA 1
ATOM 800 C C . SER A 1 105 ? -21.221 -0.924 18.931 1.00 48.97 105 SER A C 1
ATOM 802 O O . SER A 1 105 ? -20.580 0.066 19.261 1.00 48.97 105 SER A O 1
ATOM 804 N N . VAL A 1 106 ? -22.111 -1.490 19.749 1.00 59.47 106 VAL A N 1
ATOM 805 C CA . VAL A 1 106 ? -22.315 -1.074 21.155 1.00 59.47 106 VAL A CA 1
ATOM 806 C C . VAL A 1 106 ? -21.036 -1.296 21.997 1.00 59.47 106 VAL A C 1
ATOM 808 O O . VAL A 1 106 ? -20.947 -0.893 23.150 1.00 59.47 106 VAL A O 1
ATOM 811 N N . ILE A 1 107 ? -20.037 -1.952 21.402 1.00 61.44 107 ILE A N 1
ATOM 812 C CA . ILE A 1 107 ? -18.673 -2.116 21.889 1.00 61.44 107 ILE A CA 1
ATOM 813 C C . ILE A 1 107 ? -17.795 -1.101 21.129 1.00 61.44 107 ILE A C 1
ATOM 815 O O . ILE A 1 107 ? -17.752 -1.182 19.897 1.00 61.44 107 ILE A O 1
ATOM 819 N N . PRO A 1 108 ? -17.097 -0.173 21.808 1.00 76.25 108 PRO A N 1
ATOM 820 C CA . PRO A 1 108 ? -16.155 0.730 21.152 1.00 76.25 108 PRO A CA 1
ATOM 821 C C . PRO A 1 108 ? -14.940 -0.036 20.609 1.00 76.25 108 PRO A C 1
ATOM 823 O O . PRO A 1 108 ? -14.531 -1.059 21.167 1.00 76.25 108 PRO A O 1
ATOM 826 N N . TRP A 1 109 ? -14.340 0.478 19.534 1.00 86.62 109 TRP A N 1
ATOM 827 C CA . TRP A 1 109 ? -13.087 -0.050 18.990 1.00 86.62 109 TRP A CA 1
ATOM 828 C C . TRP A 1 109 ? -11.970 0.042 20.034 1.00 86.62 109 TRP A C 1
ATOM 830 O O . TRP A 1 109 ? -11.838 1.051 20.725 1.00 86.62 109 TRP A O 1
ATOM 840 N N . ARG A 1 110 ? -11.153 -1.009 20.155 1.00 88.31 110 ARG A N 1
ATOM 841 C CA . ARG A 1 110 ? -10.038 -1.047 21.115 1.00 88.31 110 ARG A CA 1
ATOM 842 C C . ARG A 1 110 ? -8.869 -0.173 20.675 1.00 88.31 110 ARG A C 1
ATOM 844 O O . ARG A 1 110 ? -8.188 0.385 21.527 1.00 88.31 110 ARG A O 1
ATOM 851 N N . ARG A 1 111 ? -8.623 -0.112 19.365 1.00 94.56 111 ARG A N 1
ATOM 852 C CA . ARG A 1 111 ? -7.517 0.597 18.709 1.00 94.56 111 ARG A CA 1
ATOM 853 C C . ARG A 1 111 ? -8.000 1.149 17.372 1.00 94.56 111 ARG A C 1
ATOM 855 O O . ARG A 1 111 ? -8.851 0.531 16.732 1.00 94.56 111 ARG A O 1
ATOM 862 N N . HIS A 1 112 ? -7.426 2.267 16.948 1.00 96.12 112 HIS A N 1
ATOM 863 C CA . HIS A 1 112 ? -7.564 2.800 15.594 1.00 96.12 112 HIS A CA 1
ATOM 864 C C . HIS A 1 112 ? -6.202 2.655 14.916 1.00 96.12 112 HIS A C 1
ATOM 866 O O . HIS A 1 112 ? -5.194 3.069 15.485 1.00 96.12 112 HIS A O 1
ATOM 872 N N . LEU A 1 113 ? -6.156 2.009 13.753 1.00 97.38 113 LEU A N 1
ATOM 873 C CA . LEU A 1 113 ? -4.910 1.639 13.087 1.00 97.38 113 LEU A CA 1
ATOM 874 C C . LEU A 1 113 ? -4.965 2.037 11.613 1.00 97.38 113 LEU A C 1
ATOM 876 O O . LEU A 1 113 ? -5.872 1.625 10.888 1.00 97.38 113 LEU A O 1
ATOM 880 N N . PHE A 1 114 ? -3.985 2.827 11.185 1.00 98.00 114 PHE A N 1
ATOM 881 C CA . PHE A 1 114 ? -3.735 3.142 9.785 1.00 98.00 114 PHE A CA 1
ATOM 882 C C . PHE A 1 114 ? -2.523 2.328 9.335 1.00 98.00 114 PHE A C 1
ATOM 884 O O . PHE A 1 114 ? -1.424 2.474 9.877 1.00 98.00 114 PHE A O 1
ATOM 891 N N . VAL A 1 115 ? -2.749 1.414 8.395 1.00 98.62 115 VAL A N 1
ATOM 892 C CA . VAL A 1 115 ? -1.693 0.629 7.754 1.00 98.62 115 VAL A CA 1
ATOM 893 C C . VAL A 1 115 ? -1.437 1.250 6.395 1.00 98.62 115 VAL A C 1
ATOM 895 O O . VAL A 1 115 ? -2.324 1.270 5.550 1.00 98.62 115 VAL A O 1
ATOM 898 N N . ASP A 1 116 ? -0.240 1.777 6.215 1.00 98.50 116 ASP A N 1
ATOM 899 C CA . ASP A 1 116 ? 0.177 2.582 5.075 1.00 98.50 116 ASP A CA 1
ATOM 900 C C . ASP A 1 116 ? 1.177 1.774 4.247 1.00 98.50 116 ASP A C 1
ATOM 902 O O . ASP A 1 116 ? 2.265 1.459 4.715 1.00 98.50 116 ASP A O 1
ATOM 906 N N . CYS A 1 117 ? 0.784 1.321 3.061 1.00 98.62 117 CYS A N 1
ATOM 907 C CA . CYS A 1 117 ? 1.623 0.487 2.201 1.00 98.62 117 CYS A CA 1
ATOM 908 C C . CYS A 1 117 ? 2.119 1.305 1.007 1.00 98.62 117 CYS A C 1
ATOM 910 O O . CYS A 1 117 ? 1.285 1.892 0.317 1.00 98.62 117 CYS A O 1
ATOM 912 N N . GLY A 1 118 ? 3.444 1.326 0.802 1.00 97.75 118 GLY A N 1
ATOM 913 C CA . GLY A 1 118 ? 4.145 2.208 -0.141 1.00 97.75 118 GLY A CA 1
ATOM 914 C C . GLY A 1 118 ? 4.184 3.635 0.388 1.00 97.75 118 GLY A C 1
ATOM 915 O O . GLY A 1 118 ? 3.485 4.513 -0.102 1.00 97.75 118 GLY A O 1
ATOM 916 N N . GLY A 1 119 ? 4.893 3.856 1.489 1.00 96.12 119 GLY A N 1
ATOM 917 C CA . GLY A 1 119 ? 4.842 5.140 2.184 1.00 96.12 119 GLY A CA 1
ATOM 918 C C . GLY A 1 119 ? 5.647 6.271 1.528 1.00 96.12 119 GLY A C 1
ATOM 919 O O . GLY A 1 119 ? 5.414 7.431 1.879 1.00 96.12 119 GLY A O 1
ATOM 920 N N . HIS A 1 120 ? 6.581 5.945 0.623 1.00 95.88 120 HIS A N 1
ATOM 921 C CA . HIS A 1 120 ? 7.503 6.882 -0.034 1.00 95.88 120 HIS A CA 1
ATOM 922 C C . HIS A 1 120 ? 8.206 7.797 0.989 1.00 95.88 120 HIS A C 1
ATOM 924 O O . HIS A 1 120 ? 8.763 7.301 1.965 1.00 95.88 120 HIS A O 1
ATOM 930 N N . ASP A 1 121 ? 8.179 9.120 0.825 1.00 94.94 121 ASP A N 1
ATOM 931 C CA . ASP A 1 121 ? 8.782 10.085 1.755 1.00 94.94 121 ASP A CA 1
ATOM 932 C C . ASP A 1 121 ? 7.939 10.357 3.026 1.00 94.94 121 ASP A C 1
ATOM 934 O O . ASP A 1 121 ? 8.245 11.262 3.811 1.00 94.94 121 ASP A O 1
ATOM 938 N N . GLY A 1 122 ? 6.851 9.609 3.237 1.00 95.31 122 GLY A N 1
ATOM 939 C CA . GLY A 1 122 ? 5.897 9.793 4.333 1.00 95.31 122 GLY A CA 1
ATOM 940 C C . GLY A 1 122 ? 4.777 10.807 4.058 1.00 95.31 122 GLY A C 1
ATOM 941 O O . GLY A 1 122 ? 4.035 11.146 4.988 1.00 95.31 122 GLY A O 1
ATOM 942 N N . CYS A 1 123 ? 4.623 11.294 2.822 1.00 94.69 123 CYS A N 1
ATOM 943 C CA . CYS A 1 123 ? 3.532 12.184 2.405 1.00 94.69 123 CYS A CA 1
ATOM 944 C C . CYS A 1 123 ? 2.142 11.620 2.743 1.00 94.69 123 CYS A C 1
ATOM 946 O O . CYS A 1 123 ? 1.276 12.351 3.228 1.00 94.69 123 CYS A O 1
ATOM 948 N N . SER A 1 124 ? 1.947 10.304 2.602 1.00 95.44 124 SER A N 1
ATOM 949 C CA . SER A 1 124 ? 0.719 9.594 2.979 1.00 95.44 124 SER A CA 1
ATOM 950 C C . SER A 1 124 ? 0.373 9.768 4.461 1.00 95.44 124 SER A C 1
ATOM 952 O O . SER A 1 124 ? -0.768 10.082 4.804 1.00 95.44 124 SER A O 1
ATOM 954 N N . VAL A 1 125 ? 1.364 9.642 5.347 1.00 95.69 125 VAL A N 1
ATOM 955 C CA . VAL A 1 125 ? 1.218 9.824 6.798 1.00 95.69 125 VAL A CA 1
ATOM 956 C C . VAL A 1 125 ? 0.906 11.282 7.140 1.00 95.69 125 VAL A C 1
ATOM 958 O O . VAL A 1 125 ? 0.022 11.542 7.962 1.00 95.69 125 VAL A O 1
ATOM 961 N N . ARG A 1 126 ? 1.586 12.238 6.490 1.00 95.19 126 ARG A N 1
ATOM 962 C CA . ARG A 1 126 ? 1.339 13.681 6.670 1.00 95.19 126 ARG A CA 1
ATOM 963 C C . ARG A 1 126 ? -0.076 14.060 6.228 1.00 95.19 126 ARG A C 1
ATOM 965 O O . ARG A 1 126 ? -0.798 14.703 6.994 1.00 95.19 126 ARG A O 1
ATOM 972 N N . ARG A 1 127 ? -0.516 13.581 5.058 1.00 95.06 127 ARG A N 1
ATOM 973 C CA . ARG A 1 127 ? -1.894 13.734 4.573 1.00 95.06 127 ARG A CA 1
ATOM 974 C C . ARG A 1 127 ? -2.904 13.108 5.527 1.00 95.06 127 ARG A C 1
ATOM 976 O O . ARG A 1 127 ? -3.863 13.772 5.908 1.00 95.06 127 ARG A O 1
ATOM 983 N N . PHE A 1 128 ? -2.686 11.864 5.952 1.00 95.81 128 PHE A N 1
ATOM 984 C CA . PHE A 1 128 ? -3.617 11.157 6.829 1.00 95.81 128 PHE A CA 1
ATOM 985 C C . PHE A 1 128 ? -3.824 11.882 8.167 1.00 95.81 128 PHE A C 1
ATOM 987 O O . PHE A 1 128 ? -4.964 12.124 8.566 1.00 95.81 128 PHE A O 1
ATOM 994 N N . ARG A 1 129 ? -2.737 12.303 8.831 1.00 93.94 129 ARG A N 1
ATOM 995 C CA . ARG A 1 129 ? -2.811 13.090 10.076 1.00 93.94 129 ARG A CA 1
ATOM 996 C C . ARG A 1 129 ? -3.537 14.423 9.880 1.00 93.94 129 ARG A C 1
ATOM 998 O O . ARG A 1 129 ? -4.323 14.803 10.736 1.00 93.94 129 ARG A O 1
ATOM 1005 N N . LYS A 1 130 ? -3.306 15.129 8.771 1.00 93.88 130 LYS A N 1
ATOM 1006 C CA . LYS A 1 130 ? -3.946 16.426 8.503 1.00 93.88 130 LYS A CA 1
ATOM 1007 C C . LYS A 1 130 ? -5.441 16.298 8.180 1.00 93.88 130 LYS A C 1
ATOM 1009 O O . LYS A 1 130 ? -6.248 17.030 8.746 1.00 93.88 130 LYS A O 1
ATOM 1014 N N . ASP A 1 131 ? -5.792 15.400 7.263 1.00 93.50 131 ASP A N 1
ATOM 1015 C CA . ASP A 1 131 ? -7.123 15.352 6.646 1.00 93.50 131 ASP A CA 1
ATOM 1016 C C . ASP A 1 131 ? -8.099 14.415 7.397 1.00 93.50 131 ASP A C 1
ATOM 1018 O O . ASP A 1 131 ? -9.311 14.634 7.355 1.00 93.50 131 ASP A O 1
ATOM 1022 N N . PHE A 1 132 ? -7.597 13.377 8.085 1.00 93.81 132 PHE A N 1
ATOM 1023 C CA . PHE A 1 132 ? -8.416 12.297 8.668 1.00 93.81 132 PHE A CA 1
ATOM 1024 C C . PHE A 1 132 ? -8.196 12.067 10.173 1.00 93.81 132 PHE A C 1
ATOM 1026 O O . PHE A 1 132 ? -9.129 11.652 10.864 1.00 93.81 132 PHE A O 1
ATOM 1033 N N . ASP A 1 133 ? -6.998 12.342 10.700 1.00 94.56 133 ASP A N 1
ATOM 1034 C CA . ASP A 1 133 ? -6.659 12.139 12.117 1.00 94.56 133 ASP A CA 1
ATOM 1035 C C . ASP A 1 133 ? -5.965 13.349 12.788 1.00 94.56 133 ASP A C 1
ATOM 1037 O O . ASP A 1 133 ? -4.872 13.206 13.348 1.00 94.56 133 ASP A O 1
ATOM 1041 N N . PRO A 1 134 ? -6.594 14.544 12.787 1.00 92.12 134 PRO A N 1
ATOM 1042 C CA . PRO A 1 134 ? -6.004 15.762 13.359 1.00 92.12 134 PRO A CA 1
ATOM 1043 C C . PRO A 1 134 ? -5.832 15.706 14.886 1.00 92.12 134 PRO A C 1
ATOM 1045 O O . PRO A 1 134 ? -5.076 16.487 15.455 1.00 92.12 134 PRO A O 1
ATOM 1048 N N . GLU A 1 135 ? -6.519 14.777 15.556 1.00 91.69 135 GLU A N 1
ATOM 1049 C CA . GLU A 1 135 ? -6.401 14.516 16.997 1.00 91.69 135 GLU A CA 1
ATOM 1050 C C . GLU A 1 135 ? -5.342 13.448 17.338 1.00 91.69 135 GLU A C 1
ATOM 1052 O O . GLU A 1 135 ? -5.105 13.180 18.514 1.00 91.69 135 GLU A O 1
AT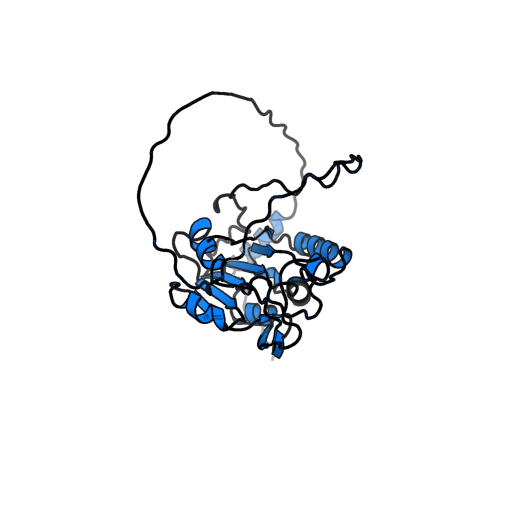OM 1057 N N . GLY A 1 136 ? -4.705 12.818 16.342 1.00 92.19 136 GLY A N 1
ATOM 1058 C CA . GLY A 1 136 ? -3.637 11.835 16.561 1.00 92.19 136 GLY A CA 1
ATOM 1059 C C . GLY A 1 136 ? -4.089 10.510 17.194 1.00 92.19 136 GLY A C 1
ATOM 1060 O O . GLY A 1 136 ? -3.303 9.863 17.885 1.00 92.19 136 GLY A O 1
ATOM 1061 N N . ARG A 1 137 ? -5.347 10.098 16.991 1.00 92.31 137 ARG A N 1
ATOM 1062 C CA . ARG A 1 137 ? -5.957 8.904 17.611 1.00 92.31 137 ARG A CA 1
ATOM 1063 C C . ARG A 1 137 ? -5.513 7.586 16.981 1.00 92.31 137 ARG A C 1
ATOM 1065 O O . ARG A 1 137 ? -5.710 6.536 17.594 1.00 92.31 137 ARG A O 1
ATOM 1072 N N . PHE A 1 138 ? -4.975 7.612 15.763 1.00 95.38 138 PHE A N 1
ATOM 1073 C CA . PHE A 1 138 ? -4.534 6.406 15.068 1.00 95.38 138 PHE A CA 1
ATOM 1074 C C . PHE A 1 138 ? -3.089 6.044 15.429 1.00 95.38 138 PHE A C 1
ATOM 1076 O O . PHE A 1 138 ? -2.175 6.872 15.372 1.00 95.38 138 PHE A O 1
ATOM 1083 N N . GLU A 1 139 ? -2.865 4.766 15.718 1.00 95.69 139 GLU A N 1
ATOM 1084 C CA . GLU A 1 139 ? -1.558 4.143 15.527 1.00 95.69 139 GLU A CA 1
ATOM 1085 C C . GLU A 1 139 ? -1.273 4.086 14.018 1.00 95.69 139 GLU A C 1
ATOM 1087 O O . GLU A 1 139 ? -2.165 3.740 13.238 1.00 95.69 139 GLU A O 1
ATOM 1092 N N . ILE A 1 140 ? -0.048 4.406 13.593 1.00 97.06 140 ILE A N 1
ATOM 1093 C CA . ILE A 1 140 ? 0.334 4.386 12.173 1.00 97.06 140 ILE A CA 1
ATOM 1094 C C . ILE A 1 140 ? 1.468 3.388 11.963 1.00 97.06 140 ILE A C 1
ATOM 1096 O O . ILE A 1 140 ? 2.495 3.452 12.638 1.00 97.06 140 ILE A O 1
ATOM 1100 N N . VAL A 1 141 ? 1.288 2.468 11.016 1.00 98.31 141 VAL A N 1
ATOM 1101 C CA . VAL A 1 141 ? 2.320 1.516 10.594 1.00 98.31 141 VAL A CA 1
ATOM 1102 C C . VAL A 1 141 ? 2.529 1.657 9.097 1.00 98.31 141 VAL A C 1
ATOM 1104 O O . VAL A 1 141 ? 1.618 1.349 8.333 1.00 98.31 141 VAL A O 1
ATOM 1107 N N . THR A 1 142 ? 3.728 2.071 8.698 1.00 98.38 142 THR A N 1
ATOM 1108 C CA . THR A 1 142 ? 4.087 2.263 7.291 1.00 98.38 142 THR A CA 1
ATOM 1109 C C . THR A 1 142 ? 5.004 1.146 6.809 1.00 98.38 142 THR A C 1
ATOM 1111 O O . THR A 1 142 ? 5.950 0.778 7.504 1.00 98.38 142 THR A O 1
ATOM 1114 N N . PHE A 1 143 ? 4.740 0.632 5.613 1.00 98.69 143 PHE A N 1
ATOM 1115 C CA . PHE A 1 143 ? 5.608 -0.259 4.858 1.00 98.69 143 PHE A CA 1
ATOM 1116 C C . PHE A 1 143 ? 6.260 0.520 3.720 1.00 98.69 143 PHE A C 1
ATOM 1118 O O . PHE A 1 143 ? 5.564 0.967 2.807 1.00 98.69 143 PHE A O 1
ATOM 1125 N N . GLU A 1 144 ? 7.583 0.657 3.772 1.00 98.12 144 GLU A N 1
ATOM 1126 C CA . GLU A 1 144 ? 8.371 1.304 2.722 1.00 98.12 144 GLU A CA 1
ATOM 1127 C C . GLU A 1 144 ? 9.685 0.527 2.502 1.00 98.12 144 GLU A C 1
ATOM 1129 O O . GLU A 1 144 ? 10.535 0.512 3.395 1.00 98.12 144 GLU A O 1
ATOM 1134 N N . PRO A 1 145 ? 9.862 -0.182 1.371 1.00 98.19 145 PRO A N 1
ATOM 1135 C CA . PRO A 1 145 ? 11.073 -0.959 1.097 1.00 98.19 145 PRO A CA 1
ATOM 1136 C C . PRO A 1 145 ? 12.323 -0.119 0.811 1.00 98.19 145 PRO A C 1
ATOM 1138 O O . PRO A 1 145 ? 13.434 -0.599 1.062 1.00 98.19 145 PRO A O 1
ATOM 1141 N N . ASN A 1 146 ? 12.185 1.091 0.260 1.00 97.00 146 ASN A N 1
ATOM 1142 C CA . ASN A 1 146 ? 13.325 1.890 -0.164 1.00 97.00 146 ASN A CA 1
ATOM 1143 C C . ASN A 1 146 ? 14.036 2.516 1.046 1.00 97.00 146 ASN A C 1
ATOM 1145 O O . ASN A 1 146 ? 13.567 3.475 1.661 1.00 97.00 146 ASN A O 1
ATOM 1149 N N . ALA A 1 147 ? 15.229 1.999 1.347 1.00 95.25 147 ALA A N 1
ATOM 1150 C CA . ALA A 1 147 ? 16.069 2.459 2.450 1.00 95.25 147 ALA A CA 1
ATOM 1151 C C . ALA A 1 147 ? 16.395 3.967 2.399 1.00 95.25 147 ALA A C 1
ATOM 1153 O O . ALA A 1 147 ? 16.657 4.559 3.445 1.00 95.25 147 ALA A O 1
ATOM 1154 N N . ALA A 1 148 ? 16.352 4.600 1.218 1.00 95.31 148 ALA A N 1
ATOM 1155 C CA . ALA A 1 148 ? 16.570 6.039 1.073 1.00 95.31 148 ALA A CA 1
ATOM 1156 C C . ALA A 1 148 ? 15.536 6.884 1.844 1.00 95.31 148 ALA A C 1
ATOM 1158 O O . ALA A 1 148 ? 15.883 7.951 2.351 1.00 95.31 148 ALA A O 1
ATOM 1159 N N . PHE A 1 149 ? 14.300 6.395 1.996 1.00 95.44 149 PHE A N 1
ATOM 1160 C CA . PHE A 1 149 ? 13.236 7.112 2.705 1.00 95.44 149 PHE A CA 1
ATOM 1161 C C . PHE A 1 149 ? 13.169 6.812 4.204 1.00 95.44 149 PHE A C 1
ATOM 1163 O O . PHE A 1 149 ? 12.456 7.505 4.926 1.00 95.44 149 PHE A O 1
ATOM 1170 N N . ALA A 1 150 ? 13.933 5.844 4.723 1.00 93.50 150 ALA A N 1
ATOM 1171 C CA . ALA A 1 150 ? 13.885 5.481 6.144 1.00 93.50 150 ALA A CA 1
ATOM 1172 C C . ALA A 1 150 ? 14.143 6.684 7.080 1.00 93.50 150 ALA A C 1
ATOM 1174 O O . ALA A 1 150 ? 13.545 6.786 8.153 1.00 93.50 150 ALA A O 1
ATOM 1175 N N . GLY A 1 151 ? 14.974 7.640 6.645 1.00 92.56 151 GLY A N 1
ATOM 1176 C CA . GLY A 1 151 ? 15.223 8.894 7.361 1.00 92.56 151 GLY A CA 1
ATOM 1177 C C . GLY A 1 151 ? 13.997 9.812 7.472 1.00 92.56 151 GLY A C 1
ATOM 1178 O O . GLY A 1 151 ? 13.811 10.437 8.517 1.00 92.56 151 GLY A O 1
ATOM 1179 N N . CYS A 1 152 ? 13.127 9.851 6.457 1.00 92.50 152 CYS A N 1
ATOM 1180 C CA . CYS A 1 152 ? 11.933 10.707 6.408 1.00 92.50 152 CYS A CA 1
ATOM 1181 C C . CYS A 1 152 ? 10.944 10.404 7.545 1.00 92.50 152 CYS A C 1
ATOM 1183 O O . CYS A 1 152 ? 10.271 11.298 8.057 1.00 92.50 152 CYS A O 1
ATOM 1185 N N . TYR A 1 153 ? 10.909 9.150 7.998 1.00 92.44 153 TYR A N 1
ATOM 1186 C CA . TYR A 1 153 ? 10.028 8.696 9.070 1.00 92.44 153 TYR A CA 1
ATOM 1187 C C . TYR A 1 153 ? 10.514 9.061 10.475 1.00 92.44 153 TYR A C 1
ATOM 1189 O O . TYR A 1 153 ? 9.702 9.142 11.396 1.00 92.44 153 TYR A O 1
ATOM 1197 N N . SER A 1 154 ? 11.810 9.331 10.662 1.00 87.31 154 SER A N 1
ATOM 1198 C CA . SER A 1 154 ? 12.395 9.607 11.987 1.00 87.31 154 SER A CA 1
ATOM 1199 C C . SER A 1 154 ? 11.745 10.790 12.724 1.00 87.31 154 SER A C 1
ATOM 1201 O O . SER A 1 154 ? 11.691 10.793 13.953 1.00 87.31 154 SER A O 1
ATOM 1203 N N . ALA A 1 155 ? 11.199 11.757 11.980 1.00 79.12 155 ALA A N 1
ATOM 1204 C CA . ALA A 1 155 ? 10.515 12.935 12.508 1.00 79.12 155 ALA A CA 1
ATOM 1205 C C . ALA A 1 155 ? 9.003 12.739 12.763 1.00 79.12 155 ALA A C 1
ATOM 1207 O O . ALA A 1 155 ? 8.355 13.646 13.286 1.00 79.12 155 ALA A O 1
ATOM 1208 N N . LEU A 1 156 ? 8.410 11.595 12.392 1.00 84.06 156 LEU A N 1
ATOM 1209 C CA . LEU A 1 156 ? 6.959 11.384 12.461 1.00 84.06 156 LEU A CA 1
ATOM 1210 C C . LEU A 1 156 ? 6.532 10.799 13.826 1.00 84.06 156 LEU A C 1
ATOM 1212 O O . LEU A 1 156 ? 6.903 9.667 14.158 1.00 84.06 156 LEU A O 1
ATOM 1216 N N . PRO A 1 157 ? 5.725 11.514 14.636 1.00 78.94 157 PRO A N 1
ATOM 1217 C CA . PRO A 1 157 ? 5.352 11.061 15.974 1.00 78.94 157 PRO A CA 1
ATOM 1218 C C . PRO A 1 157 ? 4.343 9.903 15.940 1.00 78.94 157 PRO A C 1
ATOM 1220 O O . PRO A 1 157 ? 3.339 9.929 15.220 1.00 78.94 157 PRO A O 1
ATOM 1223 N N . GLY A 1 158 ? 4.595 8.885 16.769 1.00 79.00 158 GLY A N 1
ATOM 1224 C CA . GLY A 1 158 ? 3.702 7.729 16.928 1.00 79.00 158 GLY A CA 1
ATOM 1225 C C . GLY A 1 158 ? 3.570 6.843 15.682 1.00 79.00 158 GLY A C 1
ATOM 1226 O O . GLY A 1 158 ? 2.603 6.089 15.581 1.00 79.00 158 GLY A O 1
ATOM 1227 N N . HIS A 1 159 ? 4.502 6.949 14.731 1.00 87.75 159 HIS A N 1
ATOM 1228 C CA . HIS A 1 159 ? 4.589 6.052 13.581 1.00 87.75 159 HIS A CA 1
ATOM 1229 C C . HIS A 1 159 ? 5.449 4.815 13.920 1.00 87.75 159 HIS A C 1
ATOM 1231 O O . HIS A 1 159 ? 6.301 4.852 14.811 1.00 87.75 159 HIS A O 1
ATOM 1237 N N . ARG A 1 160 ? 5.271 3.728 13.162 1.00 95.88 160 ARG A N 1
ATOM 1238 C CA . ARG A 1 160 ? 6.211 2.603 13.096 1.00 95.88 160 ARG A CA 1
ATOM 1239 C C . ARG A 1 160 ? 6.504 2.244 11.643 1.00 95.88 160 ARG A C 1
ATOM 1241 O O . ARG A 1 160 ? 5.646 1.673 10.973 1.00 95.88 160 ARG A O 1
ATOM 1248 N N . LEU A 1 161 ? 7.719 2.529 11.187 1.00 97.56 161 LEU A N 1
ATOM 1249 C CA . LEU A 1 161 ? 8.222 2.069 9.897 1.00 97.56 161 LEU A CA 1
ATOM 1250 C C . LEU A 1 161 ? 8.543 0.565 9.939 1.00 97.56 161 LEU A C 1
ATOM 1252 O O . LEU A 1 161 ? 9.136 0.061 10.895 1.00 97.56 161 LEU A O 1
ATOM 1256 N N . ILE A 1 162 ? 8.171 -0.146 8.878 1.00 98.19 162 ILE A N 1
ATOM 1257 C CA . ILE A 1 162 ? 8.593 -1.507 8.559 1.00 98.19 162 ILE A CA 1
ATOM 1258 C C . ILE A 1 162 ? 9.248 -1.450 7.178 1.00 98.19 162 ILE A C 1
ATOM 1260 O O . ILE A 1 162 ? 8.577 -1.223 6.174 1.00 98.19 162 ILE A O 1
ATOM 1264 N N . GLN A 1 163 ? 10.564 -1.654 7.126 1.00 97.88 163 GLN A N 1
ATOM 1265 C CA . GLN A 1 163 ? 11.332 -1.536 5.887 1.00 97.88 163 GLN A CA 1
ATOM 1266 C C . GLN A 1 163 ? 11.225 -2.815 5.036 1.00 97.88 163 GLN A C 1
ATOM 1268 O O . GLN A 1 163 ? 12.143 -3.636 4.989 1.00 97.88 163 GLN A O 1
ATOM 1273 N N . ALA A 1 164 ? 10.055 -3.024 4.430 1.00 98.62 164 ALA A N 1
ATOM 1274 C CA . ALA A 1 164 ? 9.736 -4.170 3.584 1.00 98.62 164 ALA A CA 1
ATOM 1275 C C . ALA A 1 164 ? 8.680 -3.798 2.534 1.00 98.62 164 ALA A C 1
ATOM 1277 O O . ALA A 1 164 ? 7.776 -3.010 2.812 1.00 98.62 164 ALA A O 1
ATOM 1278 N N . ALA A 1 165 ? 8.754 -4.413 1.352 1.00 98.69 165 ALA A N 1
ATOM 1279 C CA . ALA A 1 165 ? 7.728 -4.277 0.325 1.00 98.69 165 ALA A CA 1
ATOM 1280 C C . ALA A 1 165 ? 6.502 -5.123 0.689 1.00 98.69 165 ALA A C 1
ATOM 1282 O O . ALA A 1 165 ? 6.616 -6.249 1.181 1.00 98.69 165 ALA A O 1
ATOM 1283 N N . VAL A 1 166 ? 5.312 -4.600 0.422 1.00 98.75 166 VAL A N 1
ATOM 1284 C CA . VAL A 1 166 ? 4.059 -5.324 0.648 1.00 98.75 166 VAL A CA 1
ATOM 1285 C C . VAL A 1 166 ? 3.789 -6.288 -0.504 1.00 98.75 166 VAL A C 1
ATOM 1287 O O . VAL A 1 166 ? 3.930 -5.941 -1.673 1.00 98.75 166 VAL A O 1
ATOM 1290 N N . SER A 1 167 ? 3.449 -7.529 -0.162 1.00 98.62 167 SER A N 1
ATOM 1291 C CA . SER A 1 167 ? 3.341 -8.645 -1.099 1.00 98.62 167 SER A CA 1
ATOM 1292 C C . SER A 1 167 ? 2.286 -9.660 -0.638 1.00 98.62 167 SER A C 1
ATOM 1294 O O . SER A 1 167 ? 1.714 -9.560 0.452 1.00 98.62 167 SER A O 1
ATOM 1296 N N . ASP A 1 168 ? 2.025 -10.668 -1.469 1.00 98.44 168 ASP A N 1
ATOM 1297 C CA . ASP A 1 168 ? 1.180 -11.811 -1.124 1.00 98.44 168 ASP A CA 1
ATOM 1298 C C . ASP A 1 168 ? 1.946 -12.905 -0.353 1.00 98.44 168 ASP A C 1
ATOM 1300 O O . ASP A 1 168 ? 1.346 -13.895 0.070 1.00 98.44 168 ASP A O 1
ATOM 1304 N N . ARG A 1 169 ? 3.259 -12.746 -0.153 1.00 98.38 169 ARG A N 1
ATOM 1305 C CA . ARG A 1 169 ? 4.148 -13.720 0.493 1.00 98.38 169 ARG A CA 1
ATOM 1306 C C . ARG A 1 169 ? 5.327 -13.049 1.202 1.00 98.38 169 ARG A C 1
ATOM 1308 O O . ARG A 1 169 ? 5.857 -12.038 0.736 1.00 98.38 169 ARG A O 1
ATOM 1315 N N . ASP A 1 170 ? 5.762 -13.666 2.295 1.00 98.75 170 ASP A N 1
ATOM 1316 C CA . ASP A 1 170 ? 7.029 -13.331 2.944 1.00 98.75 170 ASP A CA 1
ATOM 1317 C C . ASP A 1 170 ? 8.207 -13.827 2.085 1.00 98.75 170 ASP A C 1
ATOM 1319 O O . ASP A 1 170 ? 8.116 -14.888 1.460 1.00 98.75 170 ASP A O 1
ATOM 1323 N N . GLY A 1 171 ? 9.319 -13.090 2.058 1.00 98.50 171 GLY A N 1
ATOM 1324 C CA . GLY A 1 171 ? 10.525 -13.504 1.336 1.00 98.50 171 GLY A CA 1
ATOM 1325 C C . GLY A 1 171 ? 11.489 -12.360 1.035 1.00 98.50 171 GLY A C 1
ATOM 1326 O O . GLY A 1 171 ? 11.413 -11.296 1.639 1.00 98.50 171 GLY A O 1
ATOM 1327 N N . ILE A 1 172 ? 12.393 -12.588 0.081 1.00 98.62 172 ILE A N 1
ATOM 1328 C CA . ILE A 1 172 ? 13.263 -11.565 -0.513 1.00 98.62 172 ILE A CA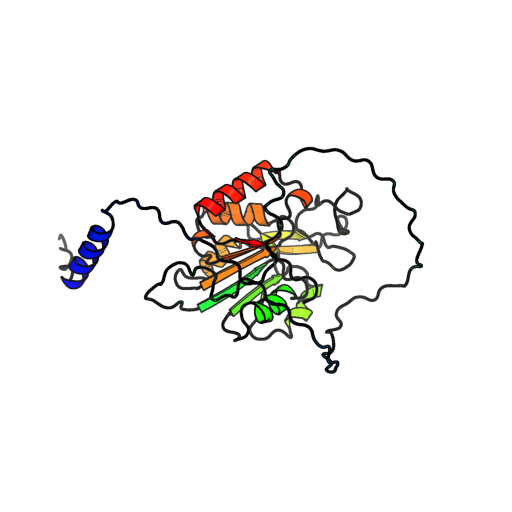 1
ATOM 1329 C C . ILE A 1 172 ? 12.969 -11.533 -2.012 1.00 98.62 172 ILE A C 1
ATOM 1331 O O . ILE A 1 172 ? 12.819 -12.596 -2.619 1.00 98.62 172 ILE A O 1
ATOM 1335 N N . GLN A 1 173 ? 12.843 -10.341 -2.594 1.00 98.50 173 GLN A N 1
ATOM 1336 C CA . GLN A 1 173 ? 12.553 -10.159 -4.021 1.00 98.50 173 GLN A CA 1
ATOM 1337 C C . GLN A 1 173 ? 13.344 -8.979 -4.605 1.00 98.50 173 GLN A C 1
ATOM 1339 O O . GLN A 1 173 ? 13.735 -8.063 -3.872 1.00 98.50 173 GLN A O 1
ATOM 1344 N N . ASP A 1 174 ? 13.538 -9.006 -5.928 1.00 98.50 174 ASP A N 1
ATOM 1345 C CA . ASP A 1 174 ? 13.990 -7.851 -6.708 1.00 98.50 174 ASP A CA 1
ATOM 1346 C C . ASP A 1 174 ? 13.020 -6.678 -6.493 1.00 98.50 174 ASP A C 1
ATOM 1348 O O . ASP A 1 174 ? 11.809 -6.814 -6.680 1.00 98.50 174 ASP A O 1
ATOM 1352 N N . PHE A 1 175 ? 13.564 -5.514 -6.154 1.00 98.31 175 PHE A N 1
ATOM 1353 C CA . PHE A 1 175 ? 12.856 -4.243 -6.121 1.00 98.31 175 PHE A CA 1
ATOM 1354 C C . PHE A 1 175 ? 13.553 -3.261 -7.049 1.00 98.31 175 PHE A C 1
ATOM 1356 O O . PHE A 1 175 ? 14.737 -2.947 -6.907 1.00 98.31 175 PHE A O 1
ATOM 1363 N N . PHE A 1 176 ? 12.802 -2.802 -8.034 1.00 97.50 176 PHE A N 1
ATOM 1364 C CA . PHE A 1 176 ? 13.268 -1.937 -9.092 1.00 97.50 176 PHE A CA 1
ATOM 1365 C C . PHE A 1 176 ? 12.974 -0.496 -8.689 1.00 97.50 176 PHE A C 1
ATOM 1367 O O . PHE A 1 176 ? 11.817 -0.118 -8.506 1.00 97.50 176 PHE A O 1
ATOM 1374 N N . LEU A 1 177 ? 14.030 0.290 -8.501 1.00 96.81 177 LEU A N 1
ATOM 1375 C CA . LEU A 1 177 ? 13.920 1.675 -8.056 1.00 96.81 177 LEU A CA 1
ATOM 1376 C C . LEU A 1 177 ? 13.592 2.592 -9.234 1.00 96.81 177 LEU A C 1
ATOM 1378 O O . LEU A 1 177 ? 14.168 2.435 -10.314 1.00 96.81 177 LEU A O 1
ATOM 1382 N N . ASP A 1 178 ? 12.713 3.568 -9.018 1.00 94.88 178 ASP A N 1
ATOM 1383 C CA . ASP A 1 178 ? 12.674 4.741 -9.889 1.00 94.88 178 ASP A CA 1
ATOM 1384 C C . ASP A 1 178 ? 13.948 5.592 -9.690 1.00 94.88 178 ASP A C 1
ATOM 1386 O O . ASP A 1 178 ? 14.478 5.712 -8.582 1.00 94.88 178 ASP A O 1
ATOM 1390 N N . ARG A 1 179 ? 14.470 6.136 -10.794 1.00 90.38 179 ARG A N 1
ATOM 1391 C CA . ARG A 1 179 ? 15.750 6.856 -10.872 1.00 90.38 179 ARG A CA 1
ATOM 1392 C C . ARG A 1 179 ? 15.638 8.373 -10.675 1.00 90.38 179 ARG A C 1
ATOM 1394 O O . ARG A 1 179 ? 16.678 9.022 -10.559 1.00 90.38 179 ARG A O 1
ATOM 1401 N N . GLU A 1 180 ? 14.440 8.955 -10.687 1.00 90.06 180 GLU A N 1
ATOM 1402 C CA . GLU A 1 180 ? 14.220 10.404 -10.580 1.00 90.06 180 GLU A CA 1
ATOM 1403 C C . GLU A 1 180 ? 13.990 10.847 -9.132 1.00 90.06 180 GLU A C 1
ATOM 1405 O O . GLU A 1 180 ? 14.685 11.746 -8.646 1.00 90.06 180 GLU A O 1
ATOM 1410 N N . ASP A 1 181 ? 13.036 10.228 -8.443 1.00 89.56 181 ASP A N 1
ATOM 1411 C CA . ASP A 1 181 ? 12.692 10.528 -7.047 1.00 89.56 181 ASP A CA 1
ATOM 1412 C C . ASP A 1 181 ? 12.161 9.313 -6.268 1.00 89.56 181 ASP A C 1
ATOM 1414 O O . ASP A 1 181 ? 11.746 9.448 -5.115 1.00 89.56 181 ASP A O 1
ATOM 1418 N N . GLY A 1 182 ? 12.228 8.115 -6.856 1.00 91.88 182 GLY A N 1
ATOM 1419 C CA . GLY A 1 182 ? 11.798 6.872 -6.218 1.00 91.88 182 GLY A CA 1
ATOM 1420 C C . GLY A 1 182 ? 10.279 6.685 -6.204 1.00 91.88 182 GLY A C 1
ATOM 1421 O O . GLY A 1 182 ? 9.830 5.591 -5.846 1.00 91.88 182 GLY A O 1
ATOM 1422 N N . ASP A 1 183 ? 9.510 7.700 -6.613 1.00 87.44 183 ASP A N 1
ATOM 1423 C CA . ASP A 1 183 ? 8.078 7.587 -6.862 1.00 87.44 183 ASP A CA 1
ATOM 1424 C C . ASP A 1 183 ? 7.876 6.617 -8.035 1.00 87.44 183 ASP A C 1
ATOM 1426 O O . ASP A 1 183 ? 8.551 6.680 -9.065 1.00 87.44 183 ASP A O 1
ATOM 1430 N N . GLY A 1 184 ? 7.025 5.615 -7.850 1.00 92.62 184 GLY A N 1
ATOM 1431 C CA . GLY A 1 184 ? 6.882 4.540 -8.823 1.00 92.62 184 GLY A CA 1
ATOM 1432 C C . GLY A 1 184 ? 7.876 3.372 -8.755 1.00 92.62 184 GLY A C 1
ATOM 1433 O O . GLY A 1 184 ? 7.836 2.522 -9.654 1.00 92.62 184 GLY A O 1
ATOM 1434 N N . SER A 1 185 ? 8.718 3.269 -7.720 1.00 96.44 185 SER A N 1
ATOM 1435 C CA . SER A 1 185 ? 9.534 2.064 -7.465 1.00 96.44 185 SER A CA 1
ATOM 1436 C C . SER A 1 185 ? 8.651 0.822 -7.234 1.00 96.44 185 SER A C 1
ATOM 1438 O O . SER A 1 185 ? 7.614 0.913 -6.584 1.00 96.44 185 SER A O 1
ATOM 1440 N N . THR A 1 186 ? 9.031 -0.353 -7.748 1.00 97.44 186 THR A N 1
ATOM 1441 C CA . THR A 1 186 ? 8.123 -1.519 -7.821 1.00 97.44 186 THR A CA 1
ATOM 1442 C C . THR A 1 186 ? 8.820 -2.883 -7.712 1.00 97.44 186 THR A C 1
ATOM 1444 O O . THR A 1 186 ? 10.005 -3.026 -7.996 1.00 97.44 186 THR A O 1
ATOM 1447 N N . LEU A 1 187 ? 8.061 -3.925 -7.356 1.00 97.88 187 LEU A N 1
ATOM 1448 C CA . LEU A 1 187 ? 8.462 -5.336 -7.490 1.00 97.88 187 LEU A CA 1
ATOM 1449 C C . LEU A 1 187 ? 8.371 -5.853 -8.948 1.00 97.88 187 LEU A C 1
ATOM 1451 O O . LEU A 1 187 ? 8.853 -6.943 -9.255 1.00 97.88 187 LEU A O 1
ATOM 1455 N N . PHE A 1 188 ? 7.748 -5.101 -9.862 1.00 96.38 188 PHE A N 1
ATOM 1456 C CA . PHE A 1 188 ? 7.447 -5.545 -11.227 1.00 96.38 188 PHE A CA 1
ATOM 1457 C C . PHE A 1 188 ? 8.479 -5.034 -12.244 1.00 96.38 188 PHE A C 1
ATOM 1459 O O . PHE A 1 188 ? 8.395 -3.906 -12.728 1.00 96.38 188 PHE A O 1
ATOM 1466 N N . ARG A 1 189 ? 9.418 -5.907 -12.645 1.00 94.81 189 ARG A N 1
ATOM 1467 C CA . ARG A 1 189 ? 10.460 -5.632 -13.665 1.00 94.81 189 ARG A CA 1
ATOM 1468 C C . ARG A 1 189 ? 9.905 -5.054 -14.974 1.00 94.81 189 ARG A C 1
ATOM 1470 O O . ARG A 1 189 ? 10.601 -4.320 -15.667 1.00 94.81 189 ARG A O 1
ATOM 1477 N N . ASN A 1 190 ? 8.685 -5.449 -15.333 1.00 92.81 190 ASN A N 1
ATOM 1478 C CA . ASN A 1 190 ? 7.996 -5.113 -16.576 1.00 92.81 190 ASN A CA 1
ATOM 1479 C C . ASN A 1 190 ? 6.975 -3.969 -16.429 1.00 92.81 190 ASN A C 1
ATOM 1481 O O . ASN A 1 190 ? 6.113 -3.835 -17.298 1.00 92.81 190 ASN A O 1
ATOM 1485 N N . LYS A 1 191 ? 7.032 -3.178 -15.347 1.00 94.38 191 LYS A N 1
ATOM 1486 C CA . LYS A 1 191 ? 6.243 -1.945 -15.237 1.00 94.38 191 LYS A CA 1
ATOM 1487 C C . LYS A 1 191 ? 6.569 -1.012 -16.409 1.00 94.38 191 LYS A C 1
ATOM 1489 O O . LYS A 1 191 ? 7.739 -0.788 -16.717 1.00 94.38 191 LYS A O 1
ATOM 1494 N N . LEU A 1 192 ? 5.533 -0.459 -17.035 1.00 91.69 192 LEU A N 1
ATOM 1495 C CA . LEU A 1 192 ? 5.646 0.526 -18.101 1.00 91.69 192 LEU A CA 1
ATOM 1496 C C . LEU A 1 192 ? 6.295 1.806 -17.565 1.00 91.69 192 LEU A C 1
ATOM 1498 O O . LEU A 1 192 ? 5.759 2.484 -16.688 1.00 91.69 192 LEU A O 1
ATOM 1502 N N . THR A 1 193 ? 7.445 2.128 -18.139 1.00 89.56 193 THR A N 1
ATOM 1503 C CA . THR A 1 193 ? 8.229 3.346 -17.925 1.00 89.56 193 THR A CA 1
ATOM 1504 C C . THR A 1 193 ? 7.966 4.356 -19.035 1.00 89.56 193 THR A C 1
ATOM 1506 O O . THR A 1 193 ? 7.369 4.022 -20.060 1.00 89.56 193 THR A O 1
ATOM 1509 N N . ARG A 1 194 ? 8.490 5.579 -18.899 1.00 88.12 194 ARG A N 1
ATOM 1510 C CA . ARG A 1 194 ? 8.426 6.608 -19.953 1.00 88.12 194 ARG A CA 1
ATOM 1511 C C . ARG A 1 194 ? 8.891 6.110 -21.332 1.00 88.12 194 ARG A C 1
ATOM 1513 O O . ARG A 1 194 ? 8.273 6.443 -22.338 1.00 88.12 194 ARG A O 1
ATOM 1520 N N . ASP A 1 195 ? 9.918 5.261 -21.370 1.00 86.06 195 ASP A N 1
ATOM 1521 C CA . ASP A 1 195 ? 10.485 4.701 -22.608 1.00 86.06 195 ASP A CA 1
ATOM 1522 C C . ASP A 1 195 ? 9.632 3.572 -23.222 1.00 86.06 195 ASP A C 1
ATOM 1524 O O . ASP A 1 195 ? 9.860 3.162 -24.358 1.00 86.06 195 ASP A O 1
ATOM 1528 N N . THR A 1 196 ? 8.649 3.055 -22.477 1.00 84.62 196 THR A N 1
ATOM 1529 C CA . THR A 1 196 ? 7.763 1.945 -22.876 1.00 84.62 196 THR A CA 1
ATOM 1530 C C . THR A 1 196 ? 6.275 2.325 -22.865 1.00 84.62 196 THR A C 1
ATOM 1532 O O . THR A 1 196 ? 5.414 1.455 -22.961 1.00 84.62 196 THR A O 1
ATOM 1535 N N . GLY A 1 197 ? 5.961 3.626 -22.809 1.00 82.81 197 GLY A N 1
ATOM 1536 C CA . GLY A 1 197 ? 4.592 4.155 -22.901 1.00 82.81 197 GLY A CA 1
ATOM 1537 C C . GLY A 1 197 ? 3.868 4.369 -21.566 1.00 82.81 197 GLY A C 1
ATOM 1538 O O . GLY A 1 197 ? 2.667 4.620 -21.571 1.00 82.81 197 GLY A O 1
ATOM 1539 N N . GLY A 1 198 ? 4.578 4.274 -20.440 1.00 85.25 198 GLY A N 1
ATOM 1540 C CA . GLY A 1 198 ? 4.083 4.588 -19.096 1.00 85.25 198 GLY A CA 1
ATOM 1541 C C . GLY A 1 198 ? 4.724 5.842 -18.489 1.00 85.25 198 GLY A C 1
ATOM 1542 O O . GLY A 1 198 ? 5.082 6.791 -19.189 1.00 85.25 198 GLY A O 1
ATOM 1543 N N . PHE A 1 199 ? 4.896 5.831 -17.166 1.00 80.50 199 PHE A N 1
ATOM 1544 C CA . PHE A 1 199 ? 5.452 6.936 -16.374 1.00 80.50 199 PHE A CA 1
ATOM 1545 C C . PHE A 1 199 ? 6.659 6.469 -15.542 1.00 80.50 199 PHE A C 1
ATOM 1547 O O . PHE A 1 199 ? 6.855 5.273 -15.340 1.00 80.50 199 PHE A O 1
ATOM 1554 N N . GLY A 1 200 ? 7.477 7.410 -15.064 1.00 83.56 200 GLY A N 1
ATOM 1555 C CA . GLY A 1 200 ? 8.684 7.106 -14.285 1.00 83.56 200 GLY A CA 1
ATOM 1556 C C . GLY A 1 200 ? 9.824 6.463 -15.091 1.00 83.56 200 GLY A C 1
ATOM 1557 O O . GLY A 1 200 ? 9.764 6.313 -16.319 1.00 83.56 200 GLY A O 1
ATOM 1558 N N . THR A 1 201 ? 10.892 6.108 -14.380 1.00 89.62 201 THR A N 1
ATOM 1559 C CA . THR A 1 201 ? 12.203 5.696 -14.903 1.00 89.62 201 THR A CA 1
ATOM 1560 C C . THR A 1 201 ? 12.815 4.569 -14.076 1.00 89.62 201 THR A C 1
ATOM 1562 O O . THR A 1 201 ? 13.542 4.793 -13.117 1.00 89.62 201 THR A O 1
ATOM 1565 N N . LEU A 1 202 ? 12.564 3.324 -14.463 1.00 93.44 202 LEU A N 1
ATOM 1566 C CA . LEU A 1 202 ? 12.908 2.170 -13.636 1.00 93.44 202 LEU A CA 1
ATOM 1567 C C . LEU A 1 202 ? 14.349 1.665 -13.858 1.00 93.44 202 LEU A C 1
ATOM 1569 O O . LEU A 1 202 ? 14.745 1.423 -15.002 1.00 93.44 202 LEU A O 1
ATOM 1573 N N . ASP A 1 203 ? 15.125 1.423 -12.792 1.00 93.50 203 ASP A N 1
ATOM 1574 C CA . ASP A 1 203 ? 16.398 0.698 -12.907 1.00 93.50 203 ASP A CA 1
ATOM 1575 C C . ASP A 1 203 ? 16.206 -0.824 -12.934 1.00 93.50 203 ASP A C 1
ATOM 1577 O O . ASP A 1 203 ? 16.339 -1.527 -11.934 1.00 93.50 203 ASP A O 1
ATOM 1581 N N . THR A 1 204 ? 15.929 -1.349 -14.126 1.00 93.44 204 THR A N 1
ATOM 1582 C CA . THR A 1 204 ? 15.834 -2.794 -14.375 1.00 93.44 204 THR A CA 1
ATOM 1583 C C . THR A 1 204 ? 17.188 -3.511 -14.413 1.00 93.44 204 THR A C 1
ATOM 1585 O O . THR A 1 204 ? 17.215 -4.745 -14.388 1.00 93.44 204 THR A O 1
ATOM 1588 N N . ALA A 1 205 ? 18.309 -2.783 -14.471 1.00 94.56 205 ALA A N 1
ATOM 1589 C CA . ALA A 1 205 ? 19.645 -3.374 -14.535 1.00 94.56 205 ALA A CA 1
ATOM 1590 C C . ALA A 1 205 ? 20.191 -3.725 -13.142 1.00 94.56 205 ALA A C 1
ATOM 1592 O O . ALA A 1 205 ? 20.806 -4.778 -12.987 1.00 94.56 205 ALA A O 1
ATOM 1593 N N . ASN A 1 206 ? 19.920 -2.885 -12.135 1.00 95.62 206 ASN A N 1
ATOM 1594 C CA . ASN A 1 206 ? 20.448 -3.032 -10.774 1.00 95.62 206 ASN A CA 1
ATOM 1595 C C . ASN A 1 206 ? 19.314 -3.070 -9.721 1.00 95.62 206 ASN A C 1
ATOM 1597 O O . ASN A 1 206 ? 19.170 -2.123 -8.945 1.00 95.62 206 ASN A O 1
ATOM 1601 N N . PRO A 1 207 ? 18.485 -4.132 -9.669 1.00 96.88 207 PRO A N 1
ATOM 1602 C CA . PRO A 1 207 ? 17.456 -4.253 -8.639 1.00 96.88 207 PRO A CA 1
ATOM 1603 C C . PRO A 1 207 ? 18.064 -4.309 -7.235 1.00 96.88 207 PRO A C 1
ATOM 1605 O O . PRO A 1 207 ? 19.004 -5.065 -6.972 1.00 96.88 207 PRO A O 1
ATOM 1608 N N . ALA A 1 208 ? 17.470 -3.567 -6.303 1.00 97.31 208 ALA A N 1
ATOM 1609 C CA . ALA A 1 208 ? 17.719 -3.759 -4.883 1.00 97.31 208 ALA A CA 1
ATOM 1610 C C . ALA A 1 208 ? 17.116 -5.099 -4.429 1.00 97.31 208 ALA A C 1
ATOM 1612 O O . ALA A 1 208 ? 16.081 -5.524 -4.935 1.00 97.31 208 ALA A O 1
ATOM 1613 N N . GLN A 1 209 ? 17.732 -5.761 -3.450 1.00 98.25 209 GLN A N 1
ATOM 1614 C CA . GLN A 1 209 ? 17.122 -6.909 -2.774 1.00 98.25 209 GLN A CA 1
ATOM 1615 C C . GLN A 1 209 ? 16.408 -6.412 -1.520 1.00 98.25 209 GLN A C 1
ATOM 1617 O O . GLN A 1 209 ? 17.057 -5.894 -0.610 1.00 98.25 209 GLN A O 1
ATOM 1622 N N . VAL A 1 210 ? 15.084 -6.565 -1.461 1.00 98.56 210 VAL A N 1
ATOM 1623 C CA . VAL A 1 210 ? 14.278 -6.102 -0.320 1.00 98.56 210 VAL A CA 1
ATOM 1624 C C . VAL A 1 210 ? 13.536 -7.259 0.329 1.00 98.56 210 VAL A C 1
ATOM 1626 O O . VAL A 1 210 ? 13.158 -8.228 -0.330 1.00 98.56 210 VAL A O 1
ATOM 1629 N N . GLN A 1 211 ? 13.300 -7.142 1.636 1.00 98.69 211 GLN A N 1
ATOM 1630 C CA . GLN A 1 211 ? 12.353 -8.015 2.321 1.00 98.69 211 GLN A CA 1
ATOM 1631 C C . GLN A 1 211 ? 10.950 -7.741 1.780 1.00 98.69 211 GLN A C 1
ATOM 1633 O O . GLN A 1 211 ? 10.566 -6.583 1.603 1.00 98.69 211 GLN A O 1
ATOM 1638 N N . THR A 1 212 ? 10.173 -8.794 1.561 1.00 98.81 212 THR A N 1
ATOM 1639 C CA . THR A 1 212 ? 8.753 -8.706 1.231 1.00 98.81 212 THR A CA 1
ATOM 1640 C C . THR A 1 212 ? 7.920 -9.313 2.348 1.00 98.81 212 THR A C 1
ATOM 1642 O O . THR A 1 212 ? 8.331 -10.295 2.963 1.00 98.81 212 THR A O 1
ATOM 1645 N N . MET A 1 213 ? 6.765 -8.712 2.623 1.00 98.75 213 MET A N 1
ATOM 1646 C CA . MET A 1 213 ? 5.863 -9.082 3.713 1.00 98.75 213 MET A CA 1
ATOM 1647 C C . MET A 1 213 ? 4.516 -9.539 3.154 1.00 98.75 213 MET A C 1
ATOM 1649 O O . MET A 1 213 ? 3.879 -8.798 2.403 1.00 98.75 213 MET A O 1
ATOM 1653 N N . ASP A 1 214 ? 4.033 -10.701 3.591 1.00 98.81 214 ASP A N 1
ATOM 1654 C CA . ASP A 1 214 ? 2.646 -11.129 3.414 1.00 98.81 214 ASP A CA 1
ATOM 1655 C C . ASP A 1 214 ? 1.724 -10.224 4.243 1.00 98.81 214 ASP A C 1
ATOM 1657 O O . ASP A 1 214 ? 1.501 -10.451 5.439 1.00 98.81 214 ASP A O 1
ATOM 1661 N N . LEU A 1 215 ? 1.157 -9.193 3.608 1.00 98.81 215 LEU A N 1
ATOM 1662 C CA . LEU A 1 215 ? 0.292 -8.231 4.295 1.00 98.81 215 LEU A CA 1
ATOM 1663 C C . LEU A 1 215 ? -0.933 -8.911 4.926 1.00 98.81 215 LEU A C 1
ATOM 1665 O O . LEU A 1 215 ? -1.369 -8.520 6.009 1.00 98.81 215 LEU A O 1
ATOM 1669 N N . SER A 1 216 ? -1.474 -9.957 4.296 1.00 98.62 216 SER A N 1
ATOM 1670 C CA . SER A 1 216 ? -2.638 -10.677 4.818 1.00 98.62 216 SER A CA 1
ATOM 1671 C C . SER A 1 216 ? -2.305 -11.398 6.128 1.00 98.62 216 SER A C 1
ATOM 1673 O O . SER A 1 216 ? -3.018 -11.263 7.133 1.00 98.62 216 SER A O 1
ATOM 1675 N N . SER A 1 217 ? -1.187 -12.127 6.154 1.00 98.56 217 SER A N 1
ATOM 1676 C CA . SER A 1 217 ? -0.702 -12.798 7.365 1.00 98.56 217 SER A CA 1
ATOM 1677 C C . SER A 1 217 ? -0.264 -11.795 8.432 1.00 98.56 217 SER A C 1
ATOM 1679 O O . SER A 1 217 ? -0.565 -11.997 9.613 1.00 98.56 217 SER A O 1
ATOM 1681 N N . TRP A 1 218 ? 0.347 -10.675 8.037 1.00 98.69 218 TRP A N 1
ATOM 1682 C CA . TRP A 1 218 ? 0.694 -9.589 8.948 1.00 98.69 218 TRP A CA 1
ATOM 1683 C C . TRP A 1 218 ? -0.550 -8.979 9.608 1.00 98.69 218 TRP A C 1
ATOM 1685 O O . TRP A 1 218 ? -0.605 -8.909 10.839 1.00 98.69 218 TRP A O 1
ATOM 1695 N N . ILE A 1 219 ? -1.585 -8.618 8.837 1.00 98.50 219 ILE A N 1
ATOM 1696 C CA . ILE A 1 219 ? -2.852 -8.081 9.364 1.00 98.50 219 ILE A CA 1
ATOM 1697 C C . ILE A 1 219 ? -3.501 -9.099 10.307 1.00 98.50 219 ILE A C 1
ATOM 1699 O O . ILE A 1 219 ? -3.906 -8.737 11.414 1.00 98.50 219 ILE A O 1
ATOM 1703 N N . ARG A 1 220 ? -3.547 -10.385 9.930 1.00 97.94 220 ARG A N 1
ATOM 1704 C CA . ARG A 1 220 ? -4.101 -11.458 10.778 1.00 97.94 220 ARG A CA 1
ATOM 1705 C C . ARG A 1 220 ? -3.381 -11.582 12.126 1.00 97.94 220 ARG A C 1
ATOM 1707 O O . ARG A 1 220 ? -4.037 -11.888 13.119 1.00 97.94 220 ARG A O 1
ATOM 1714 N N . LYS A 1 221 ? -2.060 -11.372 12.157 1.00 98.19 221 LYS A N 1
ATOM 1715 C CA . LYS A 1 221 ? -1.212 -11.503 13.354 1.00 98.19 221 LYS A CA 1
ATOM 1716 C C . LYS A 1 221 ? -1.216 -10.254 14.246 1.00 98.19 221 LYS A C 1
ATOM 1718 O O . LYS A 1 221 ? -1.092 -10.390 15.458 1.00 98.19 221 LYS A O 1
ATOM 1723 N N . ASN A 1 222 ? -1.349 -9.060 13.665 1.00 97.69 222 ASN A N 1
ATOM 1724 C CA . ASN A 1 222 ? -1.179 -7.779 14.369 1.00 97.69 222 ASN A CA 1
ATOM 1725 C C . ASN A 1 222 ? -2.500 -7.051 14.703 1.00 97.69 222 ASN A C 1
ATOM 1727 O O . ASN A 1 222 ? -2.467 -6.026 15.391 1.00 97.69 222 ASN A O 1
ATOM 1731 N N . THR A 1 223 ? -3.650 -7.549 14.225 1.00 96.75 223 THR A N 1
ATOM 1732 C CA . THR A 1 223 ? -4.958 -6.877 14.368 1.00 96.75 223 THR A CA 1
ATOM 1733 C C . THR A 1 223 ? -6.081 -7.807 14.837 1.00 96.75 223 THR A C 1
ATOM 1735 O O . THR A 1 223 ? -6.093 -9.021 14.599 1.00 96.75 223 THR A O 1
ATOM 1738 N N . SER A 1 224 ? -7.074 -7.222 15.498 1.00 94.00 224 SER A N 1
ATOM 1739 C CA . SER A 1 224 ? -8.268 -7.886 16.020 1.00 94.00 224 SER A CA 1
ATOM 1740 C C . SER A 1 224 ? -9.523 -7.559 15.198 1.00 94.00 224 SER A C 1
ATOM 1742 O O . SER A 1 224 ? -9.506 -6.706 14.322 1.00 94.00 224 SER A O 1
ATOM 1744 N N . VAL A 1 225 ? -10.636 -8.253 15.459 1.00 91.75 225 VAL A N 1
ATOM 1745 C CA . VAL A 1 225 ? -11.968 -7.859 14.939 1.00 91.75 225 VAL A CA 1
ATOM 1746 C C . VAL A 1 225 ? -12.555 -6.659 15.691 1.00 91.75 225 VAL A C 1
ATOM 1748 O O . VAL A 1 225 ? -13.599 -6.147 15.307 1.00 91.75 225 VAL A O 1
ATOM 1751 N N . PHE A 1 226 ? -11.893 -6.236 16.771 1.00 93.06 226 PHE A N 1
ATOM 1752 C CA . PHE A 1 226 ? -12.252 -5.080 17.592 1.00 93.06 226 PHE A CA 1
ATOM 1753 C C . PHE A 1 226 ? -11.347 -3.863 17.337 1.00 93.06 226 PHE A C 1
ATOM 1755 O O . PHE A 1 226 ? -11.409 -2.905 18.105 1.00 93.06 226 PHE A O 1
ATOM 1762 N N . ASP A 1 227 ? -10.515 -3.894 16.294 1.00 95.62 227 ASP A N 1
ATOM 1763 C CA . ASP A 1 227 ? -9.680 -2.763 15.881 1.00 95.62 227 ASP A CA 1
ATOM 1764 C C . ASP A 1 227 ? -10.334 -2.067 14.675 1.00 95.62 227 ASP A C 1
ATOM 1766 O O . ASP A 1 227 ? -10.831 -2.735 13.765 1.00 95.62 227 ASP A O 1
ATOM 1770 N N . TYR A 1 228 ? -10.323 -0.734 14.647 1.00 96.62 228 TYR A N 1
ATOM 1771 C CA . TYR A 1 228 ? -10.768 0.049 13.495 1.00 96.62 228 TYR A CA 1
ATOM 1772 C C . TYR A 1 228 ? -9.598 0.235 12.527 1.00 96.62 228 TYR A C 1
ATOM 1774 O O . TYR A 1 228 ? -8.724 1.076 12.743 1.00 96.62 228 TYR A O 1
ATOM 1782 N N . LEU A 1 229 ? -9.564 -0.594 11.486 1.00 98.00 229 LEU A N 1
ATOM 1783 C CA . LEU A 1 229 ? -8.443 -0.692 10.556 1.00 98.00 229 LEU A CA 1
ATOM 1784 C C . LEU A 1 229 ? -8.735 0.024 9.231 1.00 98.00 229 LEU A C 1
ATOM 1786 O O . LEU A 1 229 ? -9.618 -0.388 8.476 1.00 98.00 229 LEU A O 1
ATOM 1790 N N . ILE A 1 230 ? -7.952 1.056 8.928 1.00 98.44 230 ILE A N 1
ATOM 1791 C CA . ILE A 1 230 ? -7.851 1.655 7.593 1.00 98.44 230 ILE A CA 1
ATOM 1792 C C . ILE A 1 230 ? -6.571 1.123 6.941 1.00 98.44 230 ILE A C 1
ATOM 1794 O O . ILE A 1 230 ? -5.505 1.164 7.553 1.00 98.44 230 ILE A O 1
ATOM 1798 N N . LEU A 1 231 ? -6.675 0.630 5.708 1.00 98.75 231 LEU A N 1
ATOM 1799 C CA . LEU A 1 231 ? -5.531 0.238 4.884 1.00 98.75 231 LEU A CA 1
ATOM 1800 C C . LEU A 1 231 ? -5.379 1.237 3.731 1.00 98.75 231 LEU A C 1
ATOM 1802 O O . LEU A 1 231 ? -6.316 1.367 2.950 1.00 98.75 231 LEU A O 1
ATOM 1806 N N . LYS A 1 232 ? -4.223 1.895 3.603 1.00 98.62 232 LYS A N 1
ATOM 1807 C CA . LYS A 1 232 ? -3.762 2.529 2.359 1.00 98.62 232 LYS A CA 1
ATOM 1808 C C . LYS A 1 232 ? -2.918 1.518 1.599 1.00 98.62 232 LYS A C 1
ATOM 1810 O O . LYS A 1 232 ? -1.976 0.965 2.161 1.00 98.62 232 LYS A O 1
ATOM 1815 N N . LEU A 1 233 ? -3.260 1.278 0.340 1.00 98.44 233 LEU A N 1
ATOM 1816 C CA . LEU A 1 233 ? -2.561 0.351 -0.536 1.00 98.44 233 LEU A CA 1
ATOM 1817 C C . LEU A 1 233 ? -2.259 1.038 -1.864 1.00 98.44 233 LEU A C 1
ATOM 1819 O O . LEU A 1 233 ? -3.136 1.201 -2.699 1.00 98.44 233 LEU A O 1
ATOM 1823 N N . ASP A 1 234 ? -1.016 1.448 -2.032 1.00 97.81 234 ASP A N 1
ATOM 1824 C CA . ASP A 1 234 ? -0.472 1.966 -3.282 1.00 97.81 234 ASP A CA 1
ATOM 1825 C C . ASP A 1 234 ? 0.971 1.461 -3.278 1.00 97.81 234 ASP A C 1
ATOM 1827 O O . ASP A 1 234 ? 1.777 1.852 -2.439 1.00 97.81 234 ASP A O 1
ATOM 1831 N N . VAL A 1 235 ? 1.195 0.396 -4.044 1.00 97.94 235 VAL A N 1
ATOM 1832 C CA . VAL A 1 235 ? 2.373 -0.485 -3.973 1.00 97.94 235 VAL A CA 1
ATOM 1833 C C . VAL A 1 235 ? 2.819 -0.883 -5.383 1.00 97.94 235 VAL A C 1
ATOM 1835 O O . VAL A 1 235 ? 3.377 -1.961 -5.607 1.00 97.94 235 VAL A O 1
ATOM 1838 N N . GLU A 1 236 ? 2.518 0.000 -6.332 1.00 96.94 236 GLU A N 1
ATOM 1839 C CA . GLU A 1 236 ? 2.972 0.002 -7.716 1.00 96.94 236 GLU A CA 1
ATOM 1840 C C . GLU A 1 236 ? 2.859 -1.350 -8.433 1.00 96.94 236 GLU A C 1
ATOM 1842 O O . GLU A 1 236 ? 3.799 -1.839 -9.068 1.00 96.94 236 GLU A O 1
ATOM 1847 N N . GLY A 1 237 ? 1.673 -1.959 -8.318 1.00 96.06 237 GLY A N 1
ATOM 1848 C CA . GLY A 1 237 ? 1.257 -3.171 -9.028 1.00 96.06 237 GLY A CA 1
ATOM 1849 C C . GLY A 1 237 ? 0.939 -4.360 -8.123 1.00 96.06 237 GLY A C 1
ATOM 1850 O O . GLY A 1 237 ? 0.195 -5.262 -8.522 1.00 96.06 237 GLY A O 1
ATOM 1851 N N . ALA A 1 238 ? 1.461 -4.379 -6.892 1.00 98.12 238 ALA A N 1
ATOM 1852 C CA . ALA A 1 238 ? 1.249 -5.494 -5.966 1.00 98.12 238 ALA A CA 1
ATOM 1853 C C . ALA A 1 238 ? -0.167 -5.524 -5.351 1.00 98.12 238 ALA A C 1
ATOM 1855 O O . ALA A 1 238 ? -0.509 -6.480 -4.649 1.00 98.12 238 ALA A O 1
ATOM 1856 N N . GLU A 1 239 ? -1.022 -4.528 -5.631 1.00 98.56 239 GLU A N 1
ATOM 1857 C CA . GLU A 1 239 ? -2.364 -4.407 -5.048 1.00 98.56 239 GLU A CA 1
ATOM 1858 C C . GLU A 1 239 ? -3.225 -5.642 -5.349 1.00 98.56 239 GLU A C 1
ATOM 1860 O O . GLU A 1 239 ? -3.983 -6.111 -4.497 1.00 98.56 239 GLU A O 1
ATOM 1865 N N . TYR A 1 240 ? -3.096 -6.191 -6.561 1.00 98.25 240 TYR A N 1
ATOM 1866 C CA . TYR A 1 240 ? -3.930 -7.286 -7.057 1.00 98.25 240 TYR A CA 1
ATOM 1867 C C . TYR A 1 240 ? -3.666 -8.593 -6.313 1.00 98.25 240 TYR A C 1
ATOM 1869 O O . TYR A 1 240 ? -4.603 -9.191 -5.782 1.00 98.25 240 TYR A O 1
ATOM 1877 N N . ASP A 1 241 ? -2.405 -9.017 -6.226 1.00 98.38 241 ASP A N 1
ATOM 1878 C CA . ASP A 1 241 ? -2.033 -10.276 -5.570 1.00 98.38 241 ASP A CA 1
ATOM 1879 C C . ASP A 1 241 ? -2.334 -10.214 -4.061 1.00 98.38 241 ASP A C 1
ATOM 1881 O O . ASP A 1 241 ? -2.895 -11.157 -3.489 1.00 98.38 241 ASP A O 1
ATOM 1885 N N . VAL A 1 242 ? -2.063 -9.059 -3.438 1.00 98.81 242 VAL A N 1
ATOM 1886 C CA . VAL A 1 242 ? -2.387 -8.758 -2.036 1.00 98.81 242 VAL A CA 1
ATOM 1887 C C . VAL A 1 242 ? -3.894 -8.858 -1.781 1.00 98.81 242 VAL A C 1
ATOM 1889 O O . VAL A 1 242 ? -4.328 -9.646 -0.936 1.00 98.81 242 VAL A O 1
ATOM 1892 N N . LEU A 1 243 ? -4.723 -8.106 -2.514 1.00 98.62 243 LEU A N 1
ATOM 1893 C CA . LEU A 1 243 ? -6.169 -8.061 -2.274 1.00 98.62 243 LEU A CA 1
ATOM 1894 C C . LEU A 1 243 ? -6.859 -9.383 -2.633 1.00 98.62 243 LEU A C 1
ATOM 1896 O O . LEU A 1 243 ? -7.729 -9.840 -1.887 1.00 98.62 243 LEU A O 1
ATOM 1900 N N . GLU A 1 244 ? -6.459 -10.049 -3.719 1.00 98.56 244 GLU A N 1
ATOM 1901 C CA . GLU A 1 244 ? -6.982 -11.372 -4.079 1.00 98.56 244 GLU A CA 1
ATOM 1902 C C . GLU A 1 244 ? -6.665 -12.419 -3.004 1.00 98.56 244 GLU A C 1
ATOM 1904 O O . GLU A 1 244 ? -7.514 -13.261 -2.687 1.00 98.56 244 GLU A O 1
ATOM 1909 N N . LYS A 1 245 ? -5.478 -12.359 -2.386 1.00 98.62 245 LYS A N 1
ATOM 1910 C CA . LYS A 1 245 ? -5.138 -13.193 -1.230 1.00 98.62 245 LYS A CA 1
ATOM 1911 C C . LYS A 1 245 ? -5.980 -12.848 0.003 1.00 98.62 245 LYS A C 1
ATOM 1913 O O . LYS A 1 245 ? -6.566 -13.762 0.586 1.00 98.62 245 LYS A O 1
ATOM 1918 N N . MET A 1 246 ? -6.117 -11.566 0.352 1.00 98.56 246 MET A N 1
ATOM 1919 C CA . MET A 1 246 ? -6.937 -11.118 1.491 1.00 98.56 246 MET A CA 1
ATOM 1920 C C . MET A 1 246 ? -8.425 -11.487 1.345 1.00 98.56 246 MET A C 1
ATOM 1922 O O . MET A 1 246 ? -9.127 -11.717 2.336 1.00 98.56 246 MET A O 1
ATOM 1926 N N . ILE A 1 247 ? -8.935 -11.562 0.112 1.00 98.31 247 ILE A N 1
ATOM 1927 C CA . ILE A 1 247 ? -10.275 -12.085 -0.194 1.00 98.31 247 ILE A CA 1
ATOM 1928 C C . ILE A 1 247 ? -10.322 -13.601 0.044 1.00 98.31 247 ILE A C 1
ATOM 1930 O O . ILE A 1 247 ? -11.206 -14.084 0.760 1.00 98.31 247 ILE A O 1
ATOM 1934 N N . ARG A 1 248 ? -9.360 -14.343 -0.522 1.00 98.25 248 ARG A N 1
ATOM 1935 C CA . ARG A 1 248 ? -9.253 -15.815 -0.468 1.00 98.25 248 ARG A CA 1
ATOM 1936 C C . ARG A 1 248 ? -9.216 -16.344 0.965 1.00 98.25 248 ARG A C 1
ATOM 1938 O O . ARG A 1 248 ? -9.941 -17.280 1.296 1.00 98.25 248 ARG A O 1
ATOM 1945 N N . ASP A 1 249 ? -8.412 -15.719 1.820 1.00 97.75 249 ASP A N 1
ATOM 1946 C CA . ASP A 1 249 ? -8.217 -16.112 3.221 1.00 97.75 249 ASP A CA 1
ATOM 1947 C C . ASP A 1 249 ? -9.055 -15.293 4.230 1.00 97.75 249 ASP A C 1
ATOM 1949 O O . ASP A 1 249 ? -8.971 -15.489 5.447 1.00 97.75 249 ASP A O 1
ATOM 1953 N N . ARG A 1 250 ? -9.928 -14.423 3.700 1.00 97.00 250 ARG A N 1
ATOM 1954 C CA . ARG A 1 250 ? -10.936 -13.611 4.398 1.00 97.00 250 ARG A CA 1
ATOM 1955 C C . ARG A 1 250 ? -10.393 -12.515 5.324 1.00 97.00 250 ARG A C 1
ATOM 1957 O O . ARG A 1 250 ? -11.205 -11.905 6.027 1.00 97.00 250 ARG A O 1
ATOM 1964 N N . THR A 1 251 ? -9.095 -12.199 5.325 1.00 97.69 251 THR A N 1
ATOM 1965 C CA . THR A 1 251 ? -8.559 -11.063 6.107 1.00 97.69 251 THR A CA 1
ATOM 1966 C C . THR A 1 251 ? -9.066 -9.708 5.620 1.00 97.69 251 THR A C 1
ATOM 1968 O O . THR A 1 251 ? -9.151 -8.790 6.430 1.00 97.69 251 THR A O 1
ATOM 1971 N N . ILE A 1 252 ? -9.549 -9.600 4.375 1.00 97.44 252 ILE A N 1
ATOM 1972 C CA . ILE A 1 252 ? -10.238 -8.403 3.853 1.00 97.44 252 ILE A CA 1
ATOM 1973 C C . ILE A 1 252 ? -11.400 -7.946 4.758 1.00 97.44 252 ILE A C 1
ATOM 1975 O O . ILE A 1 252 ? -11.728 -6.767 4.815 1.00 97.44 252 ILE A O 1
ATOM 1979 N N . ARG A 1 253 ? -12.000 -8.865 5.532 1.00 95.50 253 ARG A N 1
ATOM 1980 C CA . ARG A 1 253 ? -13.071 -8.570 6.502 1.00 95.50 253 ARG A CA 1
ATOM 1981 C C . ARG A 1 253 ? -12.597 -7.844 7.770 1.00 95.50 253 ARG A C 1
ATOM 1983 O O . ARG A 1 253 ? -13.437 -7.512 8.598 1.00 95.50 253 ARG A O 1
ATOM 1990 N N . ARG A 1 254 ? -11.285 -7.653 7.953 1.00 96.00 254 ARG A N 1
ATOM 1991 C CA . ARG A 1 254 ? -10.701 -6.838 9.033 1.00 96.00 254 ARG A CA 1
ATOM 1992 C C . ARG A 1 254 ? -10.736 -5.346 8.714 1.00 96.00 254 ARG A C 1
ATOM 1994 O O . ARG A 1 254 ? -10.682 -4.548 9.637 1.00 96.00 254 ARG A O 1
ATOM 2001 N N . LEU A 1 255 ? -10.810 -4.982 7.434 1.00 97.12 255 LEU A N 1
ATOM 2002 C CA . LEU A 1 255 ? -10.758 -3.591 7.000 1.00 97.12 255 LEU A CA 1
ATOM 2003 C C . LEU A 1 255 ? -12.091 -2.883 7.275 1.00 97.12 255 LEU A C 1
ATOM 2005 O O . LEU A 1 255 ? -13.156 -3.369 6.886 1.00 97.12 255 LEU A O 1
ATOM 2009 N N . ALA A 1 256 ? -12.014 -1.711 7.900 1.00 96.44 256 ALA A N 1
ATOM 2010 C CA . ALA A 1 256 ? -13.104 -0.746 7.946 1.00 96.44 256 ALA A CA 1
ATOM 2011 C C . ALA A 1 256 ? -13.157 0.074 6.646 1.00 96.44 256 ALA A C 1
ATOM 2013 O O . ALA A 1 256 ? -14.249 0.298 6.127 1.00 96.44 256 ALA A O 1
ATOM 2014 N N . HIS A 1 257 ? -11.991 0.475 6.121 1.00 97.06 257 HIS A N 1
ATOM 2015 C CA . HIS A 1 257 ? -11.824 1.248 4.883 1.00 97.06 257 HIS A CA 1
ATOM 2016 C C . HIS A 1 257 ? -10.584 0.784 4.107 1.00 97.06 257 HIS A C 1
ATOM 2018 O O . HIS A 1 257 ? -9.602 0.343 4.711 1.00 97.06 257 HIS A O 1
ATOM 2024 N N . LEU A 1 258 ? -10.632 0.928 2.782 1.00 98.44 258 LEU A N 1
ATOM 2025 C CA . LEU A 1 258 ? -9.493 0.798 1.874 1.00 98.44 258 LEU A CA 1
ATOM 2026 C C . LEU A 1 258 ? -9.283 2.130 1.143 1.00 98.44 258 LEU A C 1
ATOM 2028 O O . LEU A 1 258 ? -10.189 2.609 0.468 1.00 98.44 258 LEU A O 1
ATOM 2032 N N . PHE A 1 259 ? -8.100 2.712 1.282 1.00 98.44 259 PHE A N 1
ATOM 2033 C CA . PHE A 1 259 ? -7.601 3.817 0.468 1.00 98.44 259 PHE A CA 1
ATOM 2034 C C . PHE A 1 259 ? -6.640 3.217 -0.568 1.00 98.44 259 PHE A C 1
ATOM 2036 O O . PHE A 1 259 ? -5.823 2.375 -0.194 1.00 98.44 259 PHE A O 1
ATOM 2043 N N . ILE A 1 260 ? -6.751 3.557 -1.853 1.00 98.06 260 ILE A N 1
ATOM 2044 C CA . ILE A 1 260 ? -6.003 2.844 -2.904 1.00 98.06 260 ILE A CA 1
ATOM 2045 C C . ILE A 1 260 ? -5.682 3.711 -4.125 1.00 98.06 260 ILE A C 1
ATOM 2047 O O . ILE A 1 260 ? -6.532 4.475 -4.573 1.00 98.06 260 ILE A O 1
ATOM 2051 N N . GLU A 1 261 ? -4.479 3.547 -4.680 1.00 97.12 261 GLU A N 1
ATOM 2052 C CA . GLU A 1 261 ? -4.161 3.916 -6.068 1.00 97.12 261 GLU A CA 1
ATOM 2053 C C . GLU A 1 261 ? -4.039 2.627 -6.895 1.00 97.12 261 GLU A C 1
ATOM 2055 O O . GLU A 1 261 ? -3.535 1.607 -6.418 1.00 97.12 261 GLU A O 1
ATOM 2060 N N . TRP A 1 262 ? -4.562 2.630 -8.123 1.00 96.19 262 TRP A N 1
ATOM 2061 C CA . TRP A 1 262 ? -4.634 1.433 -8.962 1.00 96.19 262 TRP A CA 1
ATOM 2062 C C . TRP A 1 262 ? -3.627 1.486 -10.110 1.00 96.19 262 TRP A C 1
ATOM 2064 O O . TRP A 1 262 ? -3.721 2.347 -10.976 1.00 96.19 262 TRP A O 1
ATOM 2074 N N . HIS A 1 263 ? -2.760 0.475 -10.186 1.00 95.81 263 HIS A N 1
ATOM 2075 C CA . HIS A 1 263 ? -1.626 0.437 -11.119 1.00 95.81 263 HIS A CA 1
ATOM 2076 C C . HIS A 1 263 ? -1.750 -0.585 -12.266 1.00 95.81 263 HIS A C 1
ATOM 2078 O O . HIS A 1 263 ? -0.741 -1.018 -12.824 1.00 95.81 263 HIS A O 1
ATOM 2084 N N . TRP A 1 264 ? -2.964 -1.043 -12.612 1.00 94.75 264 TRP A N 1
ATOM 2085 C CA . TRP A 1 264 ? -3.124 -2.182 -13.540 1.00 94.75 264 TRP A CA 1
ATOM 2086 C C . TRP A 1 264 ? -2.570 -1.914 -14.941 1.00 94.75 264 TRP A C 1
ATOM 2088 O O . TRP A 1 264 ? -1.926 -2.781 -15.535 1.00 94.75 264 TRP A O 1
ATOM 2098 N N . ASP A 1 265 ? -2.820 -0.704 -15.427 1.00 92.94 265 ASP A N 1
ATOM 2099 C CA . ASP A 1 265 ? -2.380 -0.145 -16.697 1.00 92.94 265 ASP A CA 1
ATOM 2100 C C . ASP A 1 265 ? -0.856 0.021 -16.756 1.00 92.94 265 ASP A C 1
ATOM 2102 O O . ASP A 1 265 ? -0.275 -0.078 -17.834 1.00 92.94 265 ASP A O 1
ATOM 2106 N N . ARG A 1 266 ? -0.195 0.187 -15.600 1.00 91.56 266 ARG A N 1
ATOM 2107 C CA . ARG A 1 266 ? 1.266 0.297 -15.489 1.00 91.56 266 ARG A CA 1
ATOM 2108 C C . ARG A 1 266 ? 1.980 -1.057 -15.427 1.00 91.56 266 ARG A C 1
ATOM 2110 O O . ARG A 1 266 ? 3.086 -1.148 -15.940 1.00 91.56 266 ARG A O 1
ATOM 2117 N N . VAL A 1 267 ? 1.409 -2.111 -14.830 1.00 92.88 267 VAL A N 1
ATOM 2118 C CA . VAL A 1 267 ? 2.122 -3.404 -14.618 1.00 92.88 267 VAL A CA 1
ATOM 2119 C C . VAL A 1 267 ? 1.649 -4.577 -15.488 1.00 92.88 267 VAL A C 1
ATOM 2121 O O . VAL A 1 267 ? 2.015 -5.729 -15.248 1.00 92.88 267 VAL A O 1
ATOM 2124 N N . GLY A 1 268 ? 0.852 -4.308 -16.525 1.00 90.44 268 GLY A N 1
ATOM 2125 C CA . GLY A 1 268 ? 0.366 -5.341 -17.448 1.00 90.44 268 GLY A CA 1
ATOM 2126 C C . GLY A 1 268 ? -0.698 -6.260 -16.839 1.00 90.44 268 GLY A C 1
ATOM 2127 O O . GLY A 1 268 ? -0.874 -7.393 -17.289 1.00 90.44 268 GLY A O 1
ATOM 2128 N N . VAL A 1 269 ? -1.417 -5.789 -15.815 1.00 94.56 269 VAL A N 1
ATOM 2129 C CA . VAL A 1 269 ? -2.573 -6.504 -15.265 1.00 94.56 269 VAL A CA 1
ATOM 2130 C C . VAL A 1 269 ? -3.746 -6.364 -16.243 1.00 94.56 269 VAL A C 1
ATOM 2132 O O . VAL A 1 269 ? -4.135 -5.243 -16.569 1.00 94.56 269 VAL A O 1
ATOM 2135 N N . PRO A 1 270 ? -4.361 -7.473 -16.697 1.00 95.88 270 PRO A N 1
ATOM 2136 C CA . PRO A 1 270 ? -5.506 -7.406 -17.596 1.00 95.88 270 PRO A CA 1
ATOM 2137 C C . PRO A 1 270 ? -6.676 -6.603 -17.011 1.00 95.88 270 PRO A C 1
ATOM 2139 O O . PRO A 1 270 ? -7.052 -6.771 -15.847 1.00 95.88 270 PRO A O 1
ATOM 2142 N N . HIS A 1 271 ? -7.299 -5.758 -17.835 1.00 96.38 271 HIS A N 1
ATOM 2143 C CA . HIS A 1 271 ? -8.416 -4.905 -17.413 1.00 96.38 271 HIS A CA 1
ATOM 2144 C C . HIS A 1 271 ? -9.608 -5.715 -16.862 1.00 96.38 271 HIS A C 1
ATOM 2146 O O . HIS A 1 271 ? -10.288 -5.286 -15.930 1.00 96.38 271 HIS A O 1
ATOM 2152 N N . ASP A 1 272 ? -9.846 -6.930 -17.365 1.00 97.50 272 ASP A N 1
ATOM 2153 C CA . ASP A 1 272 ? -10.882 -7.825 -16.845 1.00 97.50 272 ASP A CA 1
ATOM 2154 C C . ASP A 1 272 ? -10.549 -8.369 -15.440 1.00 97.50 272 ASP A C 1
ATOM 2156 O O . ASP A 1 272 ? -11.461 -8.482 -14.614 1.00 97.50 272 ASP A O 1
ATOM 2160 N N . ARG A 1 273 ? -9.265 -8.618 -15.120 1.00 97.25 273 ARG A N 1
ATOM 2161 C CA . ARG A 1 273 ? -8.797 -8.922 -13.752 1.00 97.25 273 ARG A CA 1
ATOM 2162 C C . ARG A 1 273 ? -9.100 -7.752 -12.816 1.00 97.25 273 ARG A C 1
ATOM 2164 O O . ARG A 1 273 ? -9.700 -7.970 -11.762 1.00 97.25 273 ARG A O 1
ATOM 2171 N N . HIS A 1 274 ? -8.778 -6.524 -13.227 1.00 97.31 274 HIS A N 1
ATOM 2172 C CA . HIS A 1 274 ? -9.085 -5.312 -12.461 1.00 97.31 274 HIS A CA 1
ATOM 2173 C C . HIS A 1 274 ? -10.600 -5.164 -12.200 1.00 97.31 274 HIS A C 1
ATOM 2175 O O . HIS A 1 274 ? -11.035 -5.120 -11.045 1.00 97.31 274 HIS A O 1
ATOM 2181 N N . LEU A 1 275 ? -11.437 -5.227 -13.244 1.00 97.06 275 LEU A N 1
ATOM 2182 C CA . LEU A 1 275 ? -12.899 -5.157 -13.103 1.00 97.06 275 LEU A CA 1
ATOM 2183 C C . LEU A 1 275 ? -13.477 -6.300 -12.245 1.00 97.06 275 LEU A C 1
ATOM 2185 O O . LEU A 1 275 ? -14.435 -6.101 -11.492 1.00 97.06 275 LEU A O 1
ATOM 2189 N N . LYS A 1 276 ? -12.918 -7.513 -12.335 1.00 97.50 276 LYS A N 1
ATOM 2190 C CA . LYS A 1 276 ? -13.314 -8.665 -11.509 1.00 97.50 276 LYS A CA 1
ATOM 2191 C C . LYS A 1 276 ? -12.975 -8.446 -10.034 1.00 97.50 276 LYS A C 1
ATOM 2193 O O . LYS A 1 276 ? -13.797 -8.805 -9.180 1.00 97.50 276 LYS A O 1
ATOM 2198 N N . LEU A 1 277 ? -11.822 -7.850 -9.728 1.00 97.25 277 LEU A N 1
ATOM 2199 C CA . LEU A 1 277 ? -11.424 -7.507 -8.364 1.00 97.25 277 LEU A CA 1
ATOM 2200 C C . LEU A 1 277 ? -12.347 -6.430 -7.777 1.00 97.25 277 LEU A C 1
ATOM 2202 O O . LEU A 1 277 ? -12.941 -6.674 -6.724 1.00 97.25 277 LEU A O 1
ATOM 2206 N N . LEU A 1 278 ? -12.585 -5.322 -8.492 1.00 95.81 278 LEU A N 1
ATOM 2207 C CA . LEU A 1 278 ? -13.509 -4.259 -8.064 1.00 95.81 278 LEU A CA 1
ATOM 2208 C C . LEU A 1 278 ? -14.910 -4.800 -7.734 1.00 95.81 278 LEU A C 1
ATOM 2210 O O . LEU A 1 278 ? -15.413 -4.611 -6.623 1.00 95.81 278 LEU A O 1
ATOM 2214 N N . ARG A 1 279 ? -15.514 -5.571 -8.652 1.00 95.62 279 ARG A N 1
ATOM 2215 C CA . ARG A 1 279 ? -16.819 -6.231 -8.430 1.00 95.62 279 ARG A CA 1
ATOM 2216 C C . ARG A 1 279 ? -16.808 -7.167 -7.222 1.00 95.62 279 ARG A C 1
ATOM 2218 O O . ARG A 1 279 ? -17.850 -7.411 -6.618 1.00 95.62 279 ARG A O 1
ATOM 2225 N N . THR A 1 280 ? -15.660 -7.745 -6.880 1.00 95.38 280 THR A N 1
ATOM 2226 C CA . THR A 1 280 ? -15.533 -8.642 -5.726 1.00 95.38 280 THR A CA 1
ATOM 2227 C C . THR A 1 280 ? -15.452 -7.850 -4.426 1.00 95.38 280 THR A C 1
ATOM 2229 O O . THR A 1 280 ? -16.224 -8.142 -3.513 1.00 95.38 280 THR A O 1
ATOM 2232 N N . LEU A 1 281 ? -14.641 -6.792 -4.362 1.00 94.44 281 LEU A N 1
ATOM 2233 C CA . LEU A 1 281 ? -14.569 -5.888 -3.207 1.00 94.44 281 LEU A CA 1
ATOM 2234 C C . LEU A 1 281 ? -15.932 -5.229 -2.908 1.00 94.44 281 LEU A C 1
ATOM 2236 O O . LEU A 1 281 ? -16.369 -5.207 -1.754 1.00 94.44 281 LEU A O 1
ATOM 2240 N N . GLN A 1 282 ? -16.680 -4.830 -3.944 1.00 91.81 282 GLN A N 1
ATOM 2241 C CA . GLN A 1 282 ? -18.060 -4.337 -3.817 1.00 91.81 282 GLN A CA 1
ATOM 2242 C C . GLN A 1 282 ? -18.999 -5.339 -3.114 1.00 91.81 282 GLN A C 1
ATOM 2244 O O . GLN A 1 282 ? -19.829 -4.935 -2.299 1.00 91.81 282 GLN A O 1
ATOM 2249 N N . ARG A 1 283 ? -18.851 -6.657 -3.337 1.00 93.00 283 ARG A N 1
ATOM 2250 C CA . ARG A 1 283 ? -19.651 -7.690 -2.636 1.00 93.00 283 ARG A CA 1
ATOM 2251 C C . ARG A 1 283 ? -19.286 -7.832 -1.158 1.00 93.00 283 ARG A C 1
ATOM 2253 O O . ARG A 1 283 ? -20.159 -8.150 -0.352 1.00 93.00 283 ARG A O 1
ATOM 2260 N N . HIS A 1 284 ? -18.038 -7.550 -0.780 1.00 91.44 284 HIS A N 1
ATOM 2261 C CA . HIS A 1 284 ? -17.658 -7.391 0.630 1.00 91.44 284 HIS A CA 1
ATOM 2262 C C . HIS A 1 284 ? -18.256 -6.115 1.251 1.00 91.44 284 HIS A C 1
ATOM 2264 O O . HIS A 1 284 ? -18.313 -5.990 2.479 1.00 91.44 284 HIS A O 1
ATOM 2270 N N . ARG A 1 285 ? -18.775 -5.206 0.410 1.00 90.94 285 ARG A N 1
ATOM 2271 C CA . ARG A 1 285 ? -19.318 -3.891 0.763 1.00 90.94 285 ARG A CA 1
ATOM 2272 C C . ARG A 1 285 ? -18.306 -3.034 1.543 1.00 90.94 285 ARG A C 1
ATOM 2274 O O . ARG A 1 285 ? -18.703 -2.259 2.409 1.00 90.94 285 ARG A O 1
ATOM 2281 N N . LEU A 1 286 ? -17.014 -3.237 1.291 1.00 92.31 286 LEU A N 1
ATOM 2282 C CA . LEU A 1 286 ? -15.925 -2.456 1.872 1.00 92.31 286 LEU A CA 1
ATOM 2283 C C . LEU A 1 286 ? -15.971 -1.037 1.275 1.00 92.31 286 LEU A C 1
ATOM 2285 O O . LEU A 1 286 ? -16.019 -0.935 0.049 1.00 92.31 286 LEU A O 1
ATOM 2289 N N . PRO A 1 287 ? -15.986 0.038 2.082 1.00 94.25 287 PRO A N 1
ATOM 2290 C CA . PRO A 1 287 ? -15.742 1.386 1.583 1.00 94.25 287 PRO A CA 1
ATOM 2291 C C . PRO A 1 287 ? -14.347 1.474 0.955 1.00 94.25 287 PRO A C 1
ATOM 2293 O O . PRO A 1 287 ? -13.352 1.143 1.606 1.00 94.25 287 PRO A O 1
ATOM 2296 N N . ILE A 1 288 ? -14.299 1.906 -0.303 1.00 94.69 288 ILE A N 1
ATOM 2297 C CA . ILE A 1 288 ? -13.071 2.159 -1.059 1.00 94.69 288 ILE A CA 1
ATOM 2298 C C . ILE A 1 288 ? -13.042 3.649 -1.382 1.00 94.69 288 ILE A C 1
ATOM 2300 O O . ILE A 1 288 ? -14.069 4.195 -1.789 1.00 94.69 288 ILE A O 1
ATOM 2304 N N . LEU A 1 289 ? -11.900 4.291 -1.170 1.00 94.31 289 LEU A N 1
ATOM 2305 C CA . LEU A 1 289 ? -11.632 5.660 -1.589 1.00 94.31 289 LEU A CA 1
ATOM 2306 C C . LEU A 1 289 ? -10.343 5.666 -2.411 1.00 94.31 289 LEU A C 1
ATOM 2308 O O . LEU A 1 289 ? -9.396 4.955 -2.071 1.00 94.31 289 LEU A O 1
ATOM 2312 N N . ASP A 1 290 ? -10.301 6.483 -3.457 1.00 92.62 290 ASP A N 1
ATOM 2313 C CA . ASP A 1 290 ? -9.066 6.719 -4.201 1.00 92.62 290 ASP A CA 1
ATOM 2314 C C . ASP A 1 290 ? -8.070 7.492 -3.319 1.00 92.62 290 ASP A C 1
ATOM 2316 O O . ASP A 1 290 ? -8.464 8.321 -2.486 1.00 92.62 290 ASP A O 1
ATOM 2320 N N . TRP A 1 291 ? -6.778 7.209 -3.477 1.00 91.31 291 TRP A N 1
ATOM 2321 C CA . TRP A 1 291 ? -5.703 7.839 -2.714 1.00 91.31 291 TRP A CA 1
ATOM 2322 C C . TRP A 1 291 ? -4.672 8.503 -3.628 1.00 91.31 291 TRP A C 1
ATOM 2324 O O . TRP A 1 291 ? -4.388 8.005 -4.706 1.00 91.31 291 TRP A O 1
ATOM 2334 N N . ASP A 1 292 ? -4.136 9.626 -3.157 1.00 88.44 292 ASP A N 1
ATOM 2335 C CA . ASP A 1 292 ? -3.027 10.392 -3.741 1.00 88.44 292 ASP A CA 1
ATOM 2336 C C . ASP A 1 292 ? -2.505 11.307 -2.620 1.00 88.44 292 ASP A C 1
ATOM 2338 O O . ASP A 1 292 ? -3.287 12.034 -2.001 1.00 88.44 292 ASP A O 1
ATOM 2342 N N . ALA A 1 293 ? -1.221 11.245 -2.279 1.00 84.88 293 ALA A N 1
ATOM 2343 C CA . ALA A 1 293 ? -0.635 12.090 -1.233 1.00 84.88 293 ALA A CA 1
ATOM 2344 C C . ALA A 1 293 ? 0.377 13.116 -1.767 1.00 84.88 293 ALA A C 1
ATOM 2346 O O . ALA A 1 293 ? 1.076 13.754 -0.975 1.00 84.88 293 ALA A O 1
ATOM 2347 N N . GLN A 1 294 ? 0.447 13.314 -3.085 1.00 79.75 294 GLN A N 1
ATOM 2348 C CA . GLN A 1 294 ? 1.442 14.176 -3.703 1.00 79.75 294 GLN A CA 1
ATOM 2349 C C . GLN A 1 294 ? 1.332 15.625 -3.188 1.00 79.75 294 GLN A C 1
ATOM 2351 O O . GLN A 1 294 ? 0.279 16.264 -3.226 1.00 79.75 294 GLN A O 1
ATOM 2356 N N . GLY A 1 295 ? 2.451 16.156 -2.684 1.00 75.38 295 GLY A N 1
ATOM 2357 C CA . GLY A 1 295 ? 2.553 17.531 -2.178 1.00 75.38 295 GLY A CA 1
ATOM 2358 C C . GLY A 1 295 ? 2.217 17.749 -0.694 1.00 75.38 295 GLY A C 1
ATOM 2359 O O . GLY A 1 295 ? 2.116 18.909 -0.289 1.00 75.38 295 GLY A O 1
ATOM 2360 N N . TYR A 1 296 ? 2.061 16.684 0.104 1.00 82.12 296 TYR A N 1
ATOM 2361 C CA . TYR A 1 296 ? 1.898 16.736 1.571 1.00 82.12 296 TYR A CA 1
ATOM 2362 C C . TYR A 1 296 ? 3.203 16.504 2.336 1.00 82.12 296 TYR A C 1
ATOM 2364 O O . TYR A 1 296 ? 4.110 15.835 1.803 1.00 82.12 296 TYR A O 1
#

Radius of gyration: 24.78 Å; chains: 1; bounding box: 64×81×67 Å

Secondary structure (DSSP, 8-state):
---PPPPPPHHHHHHHHHHHTTS------------------------------------PPPPP----PPPP---------TTSGGGS---S---GGGS--S---SSPPSEEEEEEES-TTTHHHHHHHHHT-TT--SEEEEE---GGGHHHHTT-TTEEEE-SEEESS-EEEEEB-BSSSSTT-BS-TTPPPGGGTSSS-B--SSPEEEEEEEHHHHHHHH--TTEEEEEEE--TTTHHHHHHHHHHTSGGGGEEEEEE---HHHHT--HHHHHHHHHHHHHHT--EEE---TT-

Sequence (296 aa):
MVTASPPVSPSVVARILMIQKRIVTCGTLLSVFELDMSFQNGRTTALRKPGVFEGCCCRPVRPASQRRLPVPVEAESNNGSDLVSSFQRASFPIPFSSIPMRYHSVIPWRRHLFVDCGGHDGCSVRRFRKDFDPEGRFEIVTFEPNAAFAGCYSALPGHRLIQAAVSDRDGIQDFFLDREDGDGSTLFRNKLTRDTGGFGTLDTANPAQVQTMDLSSWIRKNTSVFDYLILKLDVEGAEYDVLEKMIRDRTIRRLAHLFIEWHWDRVGVPHDRHLKLLRTLQRHRLPILDWDAQGY

Foldseek 3Di:
DDDDDDDDDPVVVVVVVVVVVVPDDDDDDDDDDDDDDDDDDDDDDDDDDDDDDDDDPPADDDDDDDDDDDDDDDDDDDDDDPPPPPPPDPPDLPQPVRPPQDDPPVAAFPA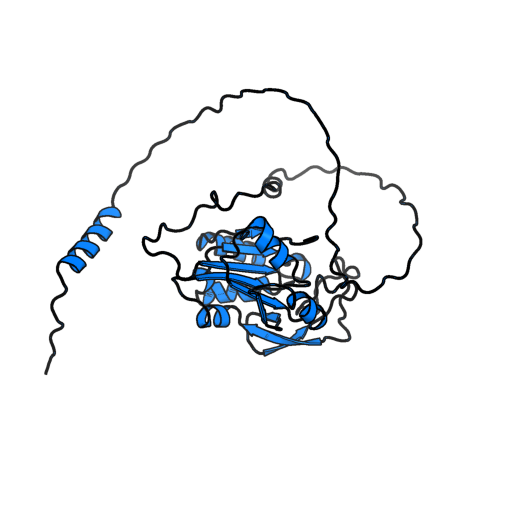EEEEAAQCQLVLVVVCCCVRPNVVVRYQYEYEHQDPSNPVSCPPPPNYHYDNAHEAQDWDKAFWWAFPRRRVLIASFLQFQDPVRPDHTHTDSPDTDITTYDNVLVVLVVPDDLRYAYEYEDERNARCLSNLVSCVVVVSLLSYQAYEYDDRCVGRVNDPVSVVVSVVSVVVSVHHYHYDDSPPD